Protein AF-A0A7C3SQ48-F1 (afdb_monomer)

Organism: NCBI:txid513050

Secondary structure (DSSP, 8-state):
------------SB------HHHHTTSPBHHHH-SSPPPP---B--TTTS------B-TT-S-HHHHHHHHHHHHHHHHHTS----B-HHHHHTT-TTTTSS-B-HHHHHHHHHHH---BTTTS--TT--HHHHHH----HHHHHHHGGG--SEEEEPPSS-HHHHHHHHHHH---EEEEEEE-HHHHSSSS---S-TT--TTTSEEEEEEEEEEEEETTEEEEEEE-SB-TTSTBTTEEEEEHHHHHHHEEEEEEEE----S---PPPP-----S-B-TT-BSHHHHHHHHHHHHTT-S-TTS---SB--HHHHHHHHHHHHHTT----S-B-HHHHHHHHHHH--

InterPro domains:
  IPR000668 Peptidase C1A, papain C-terminal [PF00112] (52-241)
  IPR002477 Peptidoglycan binding-like [PF01471] (285-341)
  IPR036365 PGBD-like superfamily [SSF47090] (270-344)
  IPR036366 PGBD superfamily [G3DSA:1.10.101.10] (271-344)
  IPR038765 Papain-like cysteine peptidase superfamily [SSF54001] (25-246)

Structure (mmCIF, N/CA/C/O backbone):
data_AF-A0A7C3SQ48-F1
#
_entry.id   AF-A0A7C3SQ48-F1
#
loop_
_atom_site.group_PDB
_atom_site.id
_atom_site.type_symbol
_atom_site.label_atom_id
_atom_site.label_alt_id
_atom_site.label_comp_id
_atom_site.label_asym_id
_atom_site.label_entity_id
_atom_site.label_seq_id
_atom_site.pdbx_PDB_ins_code
_atom_site.Cartn_x
_atom_site.Cartn_y
_atom_site.Cartn_z
_atom_site.occupancy
_atom_site.B_iso_or_equiv
_atom_site.auth_seq_id
_atom_site.auth_comp_id
_atom_site.auth_asym_id
_atom_site.auth_atom_id
_atom_site.pdbx_PDB_model_num
ATOM 1 N N . MET A 1 1 ? 38.399 5.627 -27.954 1.00 34.03 1 MET A N 1
ATOM 2 C CA . MET A 1 1 ? 37.289 6.528 -27.577 1.00 34.03 1 MET A CA 1
ATOM 3 C C . MET A 1 1 ? 36.667 5.965 -26.307 1.00 34.03 1 MET A C 1
ATOM 5 O O . MET A 1 1 ? 35.942 4.984 -26.377 1.00 34.03 1 MET A O 1
ATOM 9 N N . PHE A 1 2 ? 37.069 6.469 -25.138 1.00 27.19 2 PHE A N 1
ATOM 10 C CA . PHE A 1 2 ? 36.511 6.026 -23.859 1.00 27.19 2 PHE A CA 1
ATOM 11 C C . PHE A 1 2 ? 35.106 6.619 -23.723 1.00 27.19 2 PHE A C 1
ATOM 13 O O . PHE A 1 2 ? 34.959 7.830 -23.566 1.00 27.19 2 PHE A O 1
ATOM 20 N N . PHE A 1 3 ? 34.075 5.780 -23.827 1.00 29.94 3 PHE A N 1
ATOM 21 C CA . PHE A 1 3 ? 32.719 6.172 -23.461 1.00 29.94 3 PHE A CA 1
ATOM 22 C C . PHE A 1 3 ? 32.684 6.358 -21.943 1.00 29.94 3 PHE A C 1
ATOM 24 O O . PHE A 1 3 ? 32.570 5.399 -21.183 1.00 29.94 3 PHE A O 1
ATOM 31 N N . PHE A 1 4 ? 32.813 7.604 -21.492 1.00 29.22 4 PHE A N 1
ATOM 32 C CA . PHE A 1 4 ? 32.409 7.979 -20.146 1.00 29.22 4 PHE A CA 1
ATOM 33 C C . PHE A 1 4 ? 30.903 7.734 -20.044 1.00 29.22 4 PHE A C 1
ATOM 35 O O . PHE A 1 4 ? 30.101 8.535 -20.526 1.00 29.22 4 PHE A O 1
ATOM 42 N N . PHE A 1 5 ? 30.508 6.619 -19.427 1.00 34.66 5 PHE A N 1
ATOM 43 C CA . PHE A 1 5 ? 29.160 6.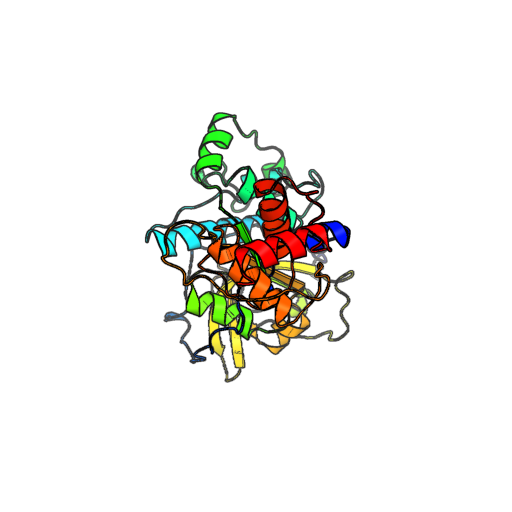479 -18.898 1.00 34.66 5 PHE A CA 1
ATOM 44 C C . PHE A 1 5 ? 28.961 7.633 -17.916 1.00 34.66 5 PHE A C 1
ATOM 46 O O . PHE A 1 5 ? 29.535 7.647 -16.825 1.00 34.66 5 PHE A O 1
ATOM 53 N N . LYS A 1 6 ? 28.197 8.651 -18.326 1.00 32.25 6 LYS A N 1
ATOM 54 C CA . LYS A 1 6 ? 27.659 9.652 -17.404 1.00 32.25 6 LYS A CA 1
ATOM 55 C C . LYS A 1 6 ? 27.005 8.854 -16.280 1.00 32.25 6 LYS A C 1
ATOM 57 O O . LYS A 1 6 ? 26.059 8.119 -16.558 1.00 32.25 6 LYS A O 1
ATOM 62 N N . LYS A 1 7 ? 27.515 8.966 -15.045 1.00 35.84 7 LYS A N 1
ATOM 63 C CA . LYS A 1 7 ? 26.790 8.516 -13.848 1.00 35.84 7 LYS A CA 1
ATOM 64 C C . LYS A 1 7 ? 25.356 9.011 -14.020 1.00 35.84 7 LYS A C 1
ATOM 66 O O . LYS A 1 7 ? 25.154 10.225 -14.135 1.00 35.84 7 LYS A O 1
ATOM 71 N N . SER A 1 8 ? 24.398 8.093 -14.154 1.00 39.41 8 SER A N 1
ATOM 72 C CA . SER A 1 8 ? 22.989 8.460 -14.213 1.00 39.41 8 SER A CA 1
ATOM 73 C C . SER A 1 8 ? 22.707 9.333 -12.995 1.00 39.41 8 SER A C 1
ATOM 75 O O . SER A 1 8 ? 23.247 9.078 -11.915 1.00 39.41 8 SER A O 1
ATOM 77 N N . LYS A 1 9 ? 21.929 10.409 -13.175 1.00 46.69 9 LYS A N 1
ATOM 78 C CA . LYS A 1 9 ? 21.353 11.160 -12.051 1.00 46.69 9 LYS A CA 1
ATOM 79 C C . LYS A 1 9 ? 20.910 10.144 -10.993 1.00 46.69 9 LYS A C 1
ATOM 81 O O . LYS A 1 9 ? 20.278 9.158 -11.373 1.00 46.69 9 LYS A O 1
ATOM 86 N N . LYS A 1 10 ? 21.257 10.375 -9.718 1.00 53.75 10 LYS A N 1
ATOM 87 C CA . LYS A 1 10 ? 20.711 9.587 -8.602 1.00 53.75 10 LYS A CA 1
ATOM 88 C C . LYS A 1 10 ? 19.215 9.408 -8.858 1.00 53.75 10 LYS A C 1
ATOM 90 O O . LYS A 1 10 ? 18.546 10.406 -9.121 1.00 53.75 10 LYS A O 1
ATOM 95 N N . GLY A 1 11 ? 18.720 8.177 -8.851 1.00 60.44 11 GLY A N 1
ATOM 96 C CA . GLY A 1 11 ? 17.314 7.872 -9.081 1.00 60.44 11 GLY A CA 1
ATOM 97 C C . GLY A 1 11 ? 16.476 8.517 -7.984 1.00 60.44 11 GLY A C 1
ATOM 98 O O . GLY A 1 11 ? 16.338 7.956 -6.900 1.00 60.44 11 GLY A O 1
ATOM 99 N N . THR A 1 12 ? 15.951 9.716 -8.244 1.00 70.94 12 THR A N 1
ATOM 100 C CA . THR A 1 12 ? 15.144 10.485 -7.287 1.00 70.94 12 THR A CA 1
ATOM 101 C C . THR A 1 12 ? 13.663 10.146 -7.372 1.00 70.94 12 THR A C 1
ATOM 103 O O . THR A 1 12 ? 12.873 10.804 -6.719 1.00 70.94 12 THR A O 1
ATOM 106 N N . GLY A 1 13 ? 13.259 9.146 -8.163 1.00 86.75 13 GLY A N 1
ATOM 107 C CA . GLY A 1 13 ? 11.845 8.911 -8.458 1.00 86.75 13 GLY A CA 1
ATOM 108 C C . GLY A 1 13 ? 10.999 8.481 -7.256 1.00 86.75 13 GLY A C 1
ATOM 109 O O . GLY A 1 13 ? 9.893 8.984 -7.080 1.00 86.75 13 GLY A O 1
ATOM 110 N N . ALA A 1 14 ? 11.527 7.593 -6.411 1.00 95.81 14 ALA A N 1
ATOM 111 C CA . ALA A 1 14 ? 10.867 7.138 -5.188 1.00 95.81 14 ALA A CA 1
ATOM 112 C C . ALA A 1 14 ? 11.520 7.793 -3.962 1.00 95.81 14 ALA A C 1
ATOM 114 O O . ALA A 1 14 ? 12.703 7.564 -3.682 1.00 95.81 14 ALA A O 1
ATOM 115 N N . LEU A 1 15 ? 10.758 8.628 -3.253 1.00 96.12 15 LEU A N 1
ATOM 116 C CA . LEU A 1 15 ? 11.241 9.394 -2.104 1.00 96.12 15 LEU A CA 1
ATOM 117 C C . LEU A 1 15 ? 11.032 8.634 -0.791 1.00 96.12 15 LEU A C 1
ATOM 119 O O . LEU A 1 15 ? 10.059 7.902 -0.632 1.00 96.12 15 LEU A O 1
ATOM 123 N N . ILE A 1 16 ? 11.957 8.814 0.154 1.00 94.75 16 ILE A N 1
ATOM 124 C CA . ILE A 1 16 ? 11.835 8.250 1.505 1.00 94.75 16 ILE A CA 1
ATOM 125 C C . ILE A 1 16 ? 10.698 8.975 2.226 1.00 94.75 16 ILE A C 1
ATOM 127 O O . ILE A 1 16 ? 10.562 10.190 2.103 1.00 94.75 16 ILE A O 1
ATOM 131 N N . ASP A 1 17 ? 9.895 8.228 2.976 1.00 94.56 17 ASP A N 1
ATOM 132 C CA . ASP A 1 17 ? 8.836 8.799 3.796 1.00 94.56 17 ASP A CA 1
ATOM 133 C C . ASP A 1 17 ? 9.420 9.536 5.010 1.00 94.56 17 ASP A C 1
ATOM 135 O O . ASP A 1 17 ? 10.017 8.927 5.900 1.00 94.56 17 ASP A O 1
ATOM 139 N N . THR A 1 18 ? 9.259 10.858 5.024 1.00 93.81 18 THR A N 1
ATOM 140 C CA . THR A 1 18 ? 9.748 11.754 6.081 1.00 93.81 18 THR A CA 1
ATOM 141 C C . THR A 1 18 ? 8.634 12.274 6.988 1.00 93.81 18 THR A C 1
ATOM 143 O O . THR A 1 18 ? 8.876 13.208 7.751 1.00 93.81 18 THR A O 1
ATOM 146 N N . ARG A 1 19 ? 7.413 11.730 6.882 1.00 95.81 19 ARG A N 1
ATOM 147 C CA . ARG A 1 19 ? 6.296 12.081 7.770 1.00 95.81 19 ARG A CA 1
ATOM 148 C C . ARG A 1 19 ? 6.634 11.776 9.229 1.00 95.81 19 ARG A C 1
ATOM 150 O O . ARG A 1 19 ? 7.463 10.902 9.508 1.00 95.81 19 ARG A O 1
ATOM 157 N N . SER A 1 20 ? 5.980 12.481 10.150 1.00 96.44 20 SER A N 1
ATOM 158 C CA . SER A 1 20 ? 6.122 12.209 11.581 1.00 96.44 20 SER A CA 1
ATOM 159 C C . SER A 1 20 ? 5.564 10.827 11.935 1.00 96.44 20 SER A C 1
ATOM 161 O O . SER A 1 20 ? 4.779 10.243 11.182 1.00 96.44 20 SER A O 1
ATOM 163 N N . GLU A 1 21 ? 5.944 10.288 13.093 1.00 92.94 21 GLU A N 1
ATOM 164 C CA . GLU A 1 21 ? 5.388 9.009 13.536 1.00 92.94 21 GLU A CA 1
ATOM 165 C C . GLU A 1 21 ? 3.870 9.119 13.726 1.00 92.94 21 GLU A C 1
ATOM 167 O O . GLU A 1 21 ? 3.144 8.254 13.256 1.00 92.94 21 GLU A O 1
ATOM 172 N N . GLU A 1 22 ? 3.354 10.227 14.266 1.00 92.19 22 GLU A N 1
ATOM 173 C CA . GLU A 1 22 ? 1.909 10.466 14.420 1.00 92.19 22 GLU A CA 1
ATOM 174 C C . GLU A 1 22 ? 1.150 10.479 13.084 1.00 92.19 22 GLU A C 1
ATOM 176 O O . GLU A 1 22 ? -0.037 10.146 13.023 1.00 92.19 22 GLU A O 1
ATOM 181 N N . GLU A 1 23 ? 1.802 10.896 12.000 1.00 94.44 23 GLU A N 1
ATOM 182 C CA . GLU A 1 23 ? 1.233 10.817 10.658 1.00 94.44 23 GLU A CA 1
ATOM 183 C C . GLU A 1 23 ? 1.221 9.380 10.133 1.00 94.44 23 GLU A C 1
ATOM 185 O O . GLU A 1 23 ? 0.203 8.961 9.585 1.00 94.44 23 GLU A O 1
ATOM 190 N N . LYS A 1 24 ? 2.298 8.615 10.347 1.00 94.38 24 LYS A N 1
ATOM 191 C CA . LYS A 1 24 ? 2.388 7.196 9.955 1.00 94.38 24 LYS A CA 1
ATOM 192 C C . LYS A 1 24 ? 1.430 6.303 10.740 1.00 94.38 24 LYS A C 1
ATOM 194 O O . LYS A 1 24 ? 0.915 5.337 10.194 1.00 94.38 24 LYS A O 1
ATOM 199 N N . GLN A 1 25 ? 1.106 6.655 11.985 1.00 91.38 25 GLN A N 1
ATOM 200 C CA . GLN A 1 25 ? 0.108 5.939 12.793 1.00 91.38 25 GLN A CA 1
ATOM 201 C C . GLN A 1 25 ? -1.301 5.937 12.175 1.00 91.38 25 GLN A C 1
ATOM 203 O O . GLN A 1 25 ? -2.165 5.163 12.583 1.00 91.38 25 GLN A O 1
ATOM 208 N N . LYS A 1 26 ? -1.563 6.817 11.203 1.00 93.19 26 LYS A N 1
ATOM 209 C CA . LYS A 1 26 ? -2.841 6.876 10.482 1.00 93.19 26 LYS A CA 1
ATOM 210 C C . LYS A 1 26 ? -2.889 5.916 9.295 1.00 93.19 26 LYS A C 1
ATOM 212 O O . LYS A 1 26 ? -3.957 5.767 8.705 1.00 93.19 26 LYS A O 1
ATOM 217 N N . ASP A 1 27 ? -1.765 5.305 8.933 1.00 96.56 27 ASP A N 1
ATOM 218 C CA . ASP A 1 27 ? -1.703 4.367 7.824 1.00 96.56 27 ASP A CA 1
ATOM 219 C C . ASP A 1 27 ? -2.434 3.067 8.183 1.00 96.56 27 ASP A C 1
ATOM 221 O O . ASP A 1 27 ? -2.419 2.597 9.324 1.00 96.56 27 ASP A O 1
ATOM 225 N N . TYR A 1 28 ? -3.072 2.464 7.184 1.00 97.69 28 TYR A N 1
ATOM 226 C CA . TYR A 1 28 ? -3.680 1.148 7.330 1.00 97.69 28 TYR A CA 1
ATOM 227 C C . TYR A 1 28 ? -2.651 0.076 6.990 1.00 97.69 28 TYR A C 1
ATOM 229 O O . TYR A 1 28 ? -2.092 0.064 5.890 1.00 97.69 28 TYR A O 1
ATOM 237 N N . LEU A 1 29 ? -2.391 -0.816 7.941 1.00 97.44 29 LEU A N 1
ATOM 238 C CA . LEU A 1 29 ? -1.338 -1.822 7.834 1.00 97.44 29 LEU A CA 1
ATOM 239 C C . LEU A 1 29 ? -1.927 -3.192 7.501 1.00 97.44 29 LEU A C 1
ATOM 241 O O . LEU A 1 29 ? -2.995 -3.561 7.983 1.00 97.44 29 LEU A O 1
ATOM 245 N N . PHE A 1 30 ? -1.210 -3.976 6.699 1.00 97.19 30 PHE A N 1
ATOM 246 C CA . PHE A 1 30 ? -1.598 -5.347 6.358 1.00 97.19 30 PHE A CA 1
ATOM 247 C C . PHE A 1 30 ? -1.797 -6.225 7.605 1.00 97.19 30 PHE A C 1
ATOM 249 O O . PHE A 1 30 ? -2.774 -6.960 7.693 1.00 97.19 30 PHE A O 1
ATOM 256 N N . GLU A 1 31 ? -0.911 -6.091 8.591 1.00 95.31 31 GLU A N 1
ATOM 257 C CA . GLU A 1 31 ? -0.922 -6.839 9.860 1.00 95.31 31 GLU A CA 1
ATOM 258 C C . GLU A 1 31 ? -2.148 -6.519 10.737 1.00 95.31 31 GLU A C 1
ATOM 260 O O . GLU A 1 31 ? -2.509 -7.264 11.647 1.00 95.31 31 GLU A O 1
ATOM 265 N N . GLU A 1 32 ? -2.824 -5.402 10.459 1.00 96.69 32 GLU A N 1
ATOM 266 C CA . GLU A 1 32 ? -4.064 -5.028 11.133 1.00 96.69 32 GLU A CA 1
ATOM 267 C C . GLU A 1 32 ? -5.295 -5.715 10.531 1.00 96.69 32 GLU A C 1
ATOM 269 O O . GLU A 1 32 ? -6.325 -5.828 11.192 1.00 96.69 32 GLU A O 1
ATOM 274 N N . ILE A 1 33 ? -5.206 -6.166 9.279 1.00 96.44 33 ILE A N 1
ATOM 275 C CA . ILE A 1 33 ? -6.356 -6.690 8.534 1.00 96.44 33 ILE A CA 1
ATOM 276 C C . ILE A 1 33 ? -6.238 -8.171 8.181 1.00 96.44 33 ILE A C 1
ATOM 278 O O . ILE A 1 33 ? -7.233 -8.769 7.780 1.00 96.44 33 ILE A O 1
ATOM 282 N N . VAL A 1 34 ? -5.055 -8.767 8.330 1.00 96.19 34 VAL A N 1
ATOM 283 C CA . VAL A 1 34 ? -4.786 -10.180 8.052 1.00 96.19 34 VAL A CA 1
ATOM 284 C C . VAL A 1 34 ? -4.034 -10.778 9.236 1.00 96.19 34 VAL A C 1
ATOM 286 O O . VAL A 1 34 ? -2.940 -10.323 9.562 1.00 96.19 34 VAL A O 1
ATOM 289 N N . SER A 1 35 ? -4.614 -11.799 9.872 1.00 93.06 35 SER A N 1
ATOM 290 C CA . SER A 1 35 ? -4.012 -12.452 11.048 1.00 93.06 35 SER A CA 1
ATOM 291 C C . SER A 1 35 ? -2.777 -13.265 10.671 1.00 93.06 35 SER A C 1
ATOM 293 O O . SER A 1 35 ? -1.796 -13.293 11.407 1.00 93.06 35 SER A O 1
ATOM 295 N N . GLU A 1 36 ? -2.840 -13.929 9.518 1.00 93.38 36 GLU A N 1
ATOM 296 C CA . GLU A 1 36 ? -1.746 -14.699 8.943 1.00 93.38 36 GLU A CA 1
ATOM 297 C C . GLU A 1 36 ? -1.861 -14.671 7.408 1.00 93.38 36 GLU A C 1
ATOM 299 O O . GLU A 1 36 ? -2.961 -14.873 6.881 1.00 93.38 36 GLU A O 1
ATOM 304 N N . PRO A 1 37 ? -0.770 -14.400 6.667 1.00 93.12 37 PRO A N 1
ATOM 305 C CA . PRO A 1 37 ? -0.771 -14.531 5.213 1.00 93.12 37 PRO A CA 1
ATOM 306 C C . PRO A 1 37 ? -1.171 -15.949 4.784 1.00 93.12 37 PRO A C 1
ATOM 308 O O . PRO A 1 37 ? -0.749 -16.933 5.388 1.00 93.12 37 PRO A O 1
ATOM 311 N N . GLU A 1 38 ? -1.941 -16.073 3.703 1.00 94.06 38 GLU A N 1
ATOM 312 C CA . GLU A 1 38 ? -2.280 -17.382 3.145 1.00 94.06 38 GLU A CA 1
ATOM 313 C C . GLU A 1 38 ? -0.990 -18.097 2.696 1.00 94.06 38 GLU A C 1
ATOM 315 O O . GLU A 1 38 ? -0.162 -17.483 2.011 1.00 94.06 38 GLU A O 1
ATOM 320 N N . PRO A 1 39 ? -0.801 -19.389 3.034 1.00 97.12 39 PRO A N 1
ATOM 321 C CA . PRO A 1 39 ? 0.339 -20.149 2.547 1.00 97.12 39 PRO A CA 1
ATOM 322 C C . PRO A 1 39 ? 0.454 -20.066 1.022 1.00 97.12 39 PRO A C 1
ATOM 324 O O . PRO A 1 39 ? -0.466 -20.407 0.273 1.00 97.12 39 PRO A O 1
ATOM 327 N N . VAL A 1 40 ? 1.605 -19.588 0.559 1.00 97.94 40 VAL A N 1
ATOM 328 C CA . VAL A 1 40 ? 1.850 -19.359 -0.864 1.00 97.94 40 VAL A CA 1
ATOM 329 C C . VAL A 1 40 ? 2.179 -20.679 -1.551 1.00 97.94 40 VAL A C 1
ATOM 331 O O . VAL A 1 40 ? 3.099 -21.395 -1.148 1.00 97.94 40 VAL A O 1
ATOM 334 N N . ASN A 1 41 ? 1.469 -20.975 -2.637 1.00 97.50 41 ASN A N 1
ATOM 335 C CA . ASN A 1 41 ? 1.740 -22.117 -3.496 1.00 97.50 41 ASN A CA 1
ATOM 336 C C . ASN A 1 41 ? 2.935 -21.829 -4.418 1.00 97.50 41 ASN A C 1
ATOM 338 O O . ASN A 1 41 ? 2.792 -21.441 -5.580 1.00 97.50 41 ASN A O 1
ATOM 342 N N . TRP A 1 42 ? 4.139 -21.990 -3.878 1.00 98.19 42 TRP A N 1
ATOM 343 C CA . TRP A 1 42 ? 5.382 -21.786 -4.611 1.00 98.19 42 TRP A CA 1
ATOM 344 C C . TRP A 1 42 ? 5.606 -22.889 -5.650 1.00 98.19 42 TRP A C 1
ATOM 346 O O . TRP A 1 42 ? 6.050 -23.988 -5.329 1.00 98.19 42 TRP A O 1
ATOM 356 N N . VAL A 1 43 ? 5.344 -22.562 -6.915 1.00 97.25 43 VAL A N 1
ATOM 357 C CA . VAL A 1 43 ? 5.594 -23.433 -8.069 1.00 97.25 43 VAL A CA 1
ATOM 358 C C . VAL A 1 43 ? 6.513 -22.748 -9.072 1.00 97.25 43 VAL A C 1
ATOM 360 O O . VAL A 1 43 ? 6.480 -21.524 -9.229 1.00 97.25 43 VAL A O 1
ATOM 363 N N . GLU A 1 44 ? 7.355 -23.526 -9.750 1.00 97.44 44 GLU A N 1
ATOM 364 C CA . GLU A 1 44 ? 8.172 -23.010 -10.848 1.00 97.44 44 GLU A CA 1
ATOM 365 C C . GLU A 1 44 ? 7.296 -22.824 -12.083 1.00 97.44 44 GLU A C 1
ATOM 367 O O . GLU A 1 44 ? 6.775 -23.784 -12.651 1.00 97.44 44 GLU A O 1
ATOM 372 N N . LYS A 1 45 ? 7.109 -21.566 -12.485 1.00 96.44 45 LYS A N 1
ATOM 373 C CA . LYS A 1 45 ? 6.341 -21.206 -13.671 1.00 96.44 45 LYS A CA 1
ATOM 374 C C . LYS A 1 45 ? 7.289 -20.855 -14.810 1.00 96.44 45 LYS A C 1
ATOM 376 O O . LYS A 1 45 ? 8.142 -19.980 -14.625 1.00 96.44 45 LYS A O 1
ATOM 381 N N . PRO A 1 46 ? 7.123 -21.442 -16.008 1.00 95.00 46 PRO A N 1
ATOM 382 C CA . PRO A 1 46 ? 7.828 -20.961 -17.183 1.00 95.00 46 PRO A CA 1
ATOM 383 C C . PRO A 1 46 ? 7.425 -19.511 -17.477 1.00 95.00 46 PRO A C 1
ATOM 385 O O . PRO A 1 46 ? 6.292 -19.099 -17.230 1.00 95.00 46 PRO A O 1
ATOM 388 N N . GLN A 1 47 ? 8.330 -18.743 -18.084 1.00 94.12 47 GLN A N 1
ATOM 389 C CA . GLN A 1 47 ? 8.107 -17.331 -18.423 1.00 94.12 47 GLN A CA 1
ATOM 390 C C . GLN A 1 47 ? 6.846 -17.088 -19.281 1.00 94.12 47 GLN A C 1
ATOM 392 O O . GLN A 1 47 ? 6.265 -16.001 -19.282 1.00 94.12 47 GLN A O 1
ATOM 397 N N . SER A 1 48 ? 6.407 -18.083 -20.054 1.00 95.31 48 SER A N 1
ATOM 398 C CA . SER A 1 48 ? 5.159 -18.018 -20.822 1.00 95.31 48 SER A CA 1
ATOM 399 C C . SER A 1 48 ? 3.909 -17.927 -19.940 1.00 95.31 48 SER A C 1
ATOM 401 O O . SER A 1 48 ? 2.911 -17.381 -20.399 1.00 95.31 48 SER A O 1
ATOM 403 N N . GLN A 1 49 ? 3.972 -18.413 -18.698 1.00 96.62 49 GLN A N 1
ATOM 404 C CA . G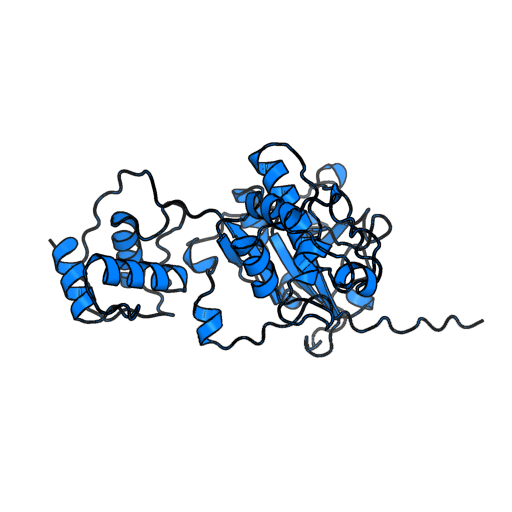LN A 1 49 ? 2.870 -18.427 -17.732 1.00 96.62 49 GLN A CA 1
ATOM 405 C C . GLN A 1 49 ? 2.914 -17.275 -16.725 1.00 96.62 49 GLN A C 1
ATOM 407 O O . GLN A 1 49 ? 1.962 -17.106 -15.966 1.00 96.62 49 GLN A O 1
ATOM 412 N N . TRP A 1 50 ? 3.991 -16.486 -16.688 1.00 97.00 50 TRP A N 1
ATOM 413 C CA . TRP A 1 50 ? 4.014 -15.292 -15.846 1.00 97.00 50 TRP A CA 1
ATOM 414 C C . TRP A 1 50 ? 2.955 -14.307 -16.322 1.00 97.00 50 TRP A C 1
ATOM 416 O O . TRP A 1 50 ? 2.823 -14.066 -17.528 1.00 97.00 50 TRP A O 1
ATOM 426 N N . ARG A 1 51 ? 2.230 -13.713 -15.372 1.00 96.75 51 ARG A N 1
ATOM 427 C CA . ARG A 1 51 ? 1.306 -12.613 -15.672 1.00 96.75 51 ARG A CA 1
ATOM 428 C C . ARG A 1 51 ? 2.068 -11.484 -16.363 1.00 96.75 51 ARG A C 1
ATOM 430 O O . ARG A 1 51 ? 3.172 -11.141 -15.946 1.00 96.75 51 ARG A O 1
ATOM 437 N N . LYS A 1 52 ? 1.480 -10.930 -17.422 1.00 95.12 52 LYS A N 1
ATOM 438 C CA . LYS A 1 52 ? 2.056 -9.855 -18.237 1.00 95.12 52 LYS A CA 1
ATOM 439 C C . LYS A 1 52 ? 1.009 -8.786 -18.466 1.00 95.12 52 LYS A C 1
ATOM 441 O O . LYS A 1 52 ? -0.126 -9.112 -18.810 1.00 95.12 52 LYS A O 1
ATOM 446 N N . PHE A 1 53 ? 1.415 -7.536 -18.323 1.00 96.44 53 PHE A N 1
ATOM 447 C CA . PHE A 1 53 ? 0.568 -6.374 -18.557 1.00 96.44 53 PHE A CA 1
ATOM 448 C C . PHE A 1 53 ? 1.230 -5.422 -19.562 1.00 96.44 53 PHE A C 1
ATOM 450 O O . PHE A 1 53 ? 2.404 -5.602 -19.906 1.00 96.44 53 PHE A O 1
ATOM 457 N N . PRO A 1 54 ? 0.498 -4.422 -20.088 1.00 96.56 54 PRO A N 1
ATOM 458 C CA . PRO A 1 54 ? 1.061 -3.445 -21.012 1.00 96.56 54 PRO A CA 1
ATOM 459 C C . PRO A 1 54 ? 2.353 -2.809 -20.494 1.00 96.56 54 PRO A C 1
ATOM 461 O O . PRO A 1 54 ? 2.471 -2.426 -19.327 1.00 96.56 54 PRO A O 1
ATOM 464 N N . ILE A 1 55 ? 3.345 -2.720 -21.377 1.00 95.69 55 ILE A N 1
ATOM 465 C CA . ILE A 1 55 ? 4.679 -2.219 -21.050 1.00 95.69 55 ILE A CA 1
ATOM 466 C C . ILE A 1 55 ? 4.650 -0.703 -20.925 1.00 95.69 55 ILE A C 1
ATOM 468 O O . ILE A 1 55 ? 4.147 -0.018 -21.812 1.00 95.69 55 ILE A O 1
ATOM 472 N N . TYR A 1 56 ? 5.238 -0.195 -19.845 1.00 96.94 56 TYR A N 1
ATOM 473 C CA . TYR A 1 56 ? 5.338 1.231 -19.558 1.00 96.94 56 TYR A CA 1
ATOM 474 C C . TYR A 1 56 ? 6.783 1.720 -19.704 1.00 96.94 56 TYR A C 1
ATOM 476 O O . TYR A 1 56 ? 7.733 0.969 -19.469 1.00 96.94 56 TYR A O 1
ATOM 484 N N . ASP A 1 57 ? 6.941 2.987 -20.074 1.00 95.88 57 ASP A N 1
ATOM 485 C CA . ASP A 1 57 ? 8.223 3.660 -20.255 1.00 95.88 57 ASP A CA 1
ATOM 486 C C . ASP A 1 57 ? 8.177 5.085 -19.677 1.00 95.88 57 ASP A C 1
ATOM 488 O O . ASP A 1 57 ? 7.591 6.001 -20.255 1.00 95.88 57 ASP A O 1
ATOM 492 N N . GLN A 1 58 ? 8.820 5.278 -18.526 1.00 92.44 58 GLN A N 1
ATOM 493 C CA . GLN A 1 58 ? 8.988 6.574 -17.869 1.00 92.44 58 GLN A CA 1
ATOM 494 C C . GLN A 1 58 ? 10.078 7.435 -18.527 1.00 92.44 58 GLN A C 1
ATOM 496 O O . GLN A 1 58 ? 10.204 8.616 -18.195 1.00 92.44 58 GLN A O 1
ATOM 501 N N . ASN A 1 59 ? 10.898 6.851 -19.409 1.00 89.88 59 ASN A N 1
ATOM 502 C CA . ASN A 1 59 ? 12.068 7.462 -20.029 1.00 89.88 59 ASN A CA 1
ATOM 503 C C . ASN A 1 59 ? 12.952 8.193 -18.997 1.00 89.88 59 ASN A C 1
ATOM 505 O O . ASN A 1 59 ? 13.474 7.577 -18.070 1.00 89.88 59 ASN A O 1
ATOM 509 N N . SER A 1 60 ? 13.123 9.509 -19.138 1.00 87.19 60 SER A N 1
ATOM 510 C CA . SER A 1 60 ? 13.970 10.327 -18.264 1.00 87.19 60 SER A CA 1
ATOM 511 C C . SER A 1 60 ? 13.202 11.027 -17.140 1.00 87.19 60 SER A C 1
ATOM 513 O O . SER A 1 60 ? 13.808 11.800 -16.394 1.00 87.19 60 SER A O 1
ATOM 515 N N . SER A 1 61 ? 11.892 10.777 -17.008 1.00 94.12 61 SER A N 1
ATOM 516 C CA . SER A 1 61 ? 11.108 11.321 -15.899 1.00 94.12 61 SER A CA 1
ATOM 517 C C . SER A 1 61 ? 11.444 10.647 -14.567 1.00 94.12 61 SER A C 1
ATOM 519 O O . SER A 1 61 ? 11.884 9.498 -14.516 1.00 94.12 61 SER A O 1
ATOM 521 N N . ASN A 1 62 ? 11.178 11.339 -13.464 1.00 95.19 62 ASN A N 1
ATOM 522 C CA . ASN A 1 62 ? 11.275 10.820 -12.100 1.00 95.19 62 ASN A CA 1
ATOM 523 C C . ASN A 1 62 ? 9.919 10.300 -11.589 1.00 95.19 62 ASN A C 1
ATOM 525 O O . ASN A 1 62 ? 9.685 10.231 -10.387 1.00 95.19 62 ASN A O 1
ATOM 529 N N . ALA A 1 63 ? 9.023 9.905 -12.495 1.00 97.19 63 ALA A N 1
ATOM 530 C CA . ALA A 1 63 ? 7.639 9.559 -12.187 1.00 97.19 63 ALA A CA 1
ATOM 531 C C . ALA A 1 63 ? 7.399 8.058 -11.914 1.00 97.19 63 ALA A C 1
ATOM 533 O O . ALA A 1 63 ? 6.254 7.615 -11.948 1.00 97.19 63 ALA A O 1
ATOM 534 N N . CYS A 1 64 ? 8.435 7.254 -11.629 1.00 97.56 64 CYS A N 1
ATOM 535 C CA . CYS A 1 64 ? 8.315 5.788 -11.479 1.00 97.56 64 CYS A CA 1
ATOM 536 C C . CYS A 1 64 ? 7.199 5.344 -10.515 1.00 97.56 64 CYS A C 1
ATOM 538 O O . CYS A 1 64 ? 6.533 4.335 -10.751 1.00 97.56 64 CYS A O 1
ATOM 540 N N . VAL A 1 65 ? 6.964 6.120 -9.454 1.00 98.44 65 VAL A N 1
ATOM 541 C CA . VAL A 1 65 ? 5.880 5.912 -8.487 1.00 98.44 65 VAL A CA 1
ATOM 542 C C . VAL A 1 65 ? 4.509 6.038 -9.151 1.00 98.44 65 VAL A C 1
ATOM 544 O O . VAL A 1 65 ? 3.685 5.132 -9.045 1.00 98.44 65 VAL A O 1
ATOM 547 N N . ALA A 1 66 ? 4.285 7.119 -9.896 1.00 98.56 66 ALA A N 1
ATOM 548 C CA . ALA A 1 66 ? 3.044 7.349 -10.622 1.00 98.56 66 ALA A CA 1
ATOM 549 C C . ALA A 1 66 ? 2.827 6.321 -11.744 1.00 98.56 66 ALA A C 1
ATOM 551 O O . ALA A 1 66 ? 1.708 5.856 -11.935 1.00 98.56 66 ALA A O 1
ATOM 552 N N . PHE A 1 67 ? 3.894 5.906 -12.436 1.00 98.62 67 PHE A N 1
ATOM 553 C CA . PHE A 1 67 ? 3.833 4.829 -13.432 1.00 98.62 67 PHE A CA 1
ATOM 554 C C . PHE A 1 67 ? 3.451 3.486 -12.802 1.00 98.62 67 PHE A C 1
ATOM 556 O O . PHE A 1 67 ? 2.628 2.755 -13.351 1.00 98.62 67 PHE A O 1
ATOM 563 N N . SER A 1 68 ? 4.013 3.172 -11.632 1.00 98.62 68 SER A N 1
ATOM 564 C CA . SER A 1 68 ? 3.649 1.963 -10.888 1.00 98.62 68 SER A CA 1
ATOM 565 C C . SER A 1 68 ? 2.183 2.000 -10.463 1.00 98.62 68 SER A C 1
ATOM 567 O O . SER A 1 68 ? 1.477 1.006 -10.604 1.00 98.62 68 SER A O 1
ATOM 569 N N . LEU A 1 69 ? 1.706 3.154 -9.990 1.00 98.38 69 LEU A N 1
ATOM 570 C CA . LEU A 1 69 ? 0.324 3.306 -9.556 1.00 98.38 69 LEU A CA 1
ATOM 571 C C . LEU A 1 69 ? -0.661 3.211 -10.729 1.00 98.38 69 LEU A C 1
ATOM 573 O O . LEU A 1 69 ? -1.613 2.446 -10.641 1.00 98.38 69 LEU A O 1
ATOM 577 N N . ALA A 1 70 ? -0.393 3.886 -11.850 1.00 98.62 70 ALA A N 1
ATOM 578 C CA . ALA A 1 70 ? -1.198 3.773 -13.069 1.00 98.62 70 ALA A CA 1
ATOM 579 C C . ALA A 1 70 ? -1.314 2.316 -13.554 1.00 98.62 70 ALA A C 1
ATOM 581 O O . ALA A 1 70 ? -2.413 1.848 -13.853 1.00 98.62 70 ALA A O 1
ATOM 582 N N . LYS A 1 71 ? -0.205 1.562 -13.532 1.00 98.62 71 LYS A N 1
ATOM 583 C CA . LYS A 1 71 ? -0.206 0.131 -13.870 1.00 98.62 71 LYS A CA 1
ATOM 584 C C . LYS A 1 71 ? -1.056 -0.678 -12.892 1.00 98.62 71 LYS A C 1
ATOM 586 O O . LYS A 1 71 ? -1.826 -1.524 -13.330 1.00 98.62 71 LYS A O 1
ATOM 591 N N . ILE A 1 72 ? -0.944 -0.425 -11.587 1.00 98.62 72 ILE A N 1
ATOM 592 C CA . ILE A 1 72 ? -1.769 -1.108 -10.579 1.00 98.62 72 ILE A CA 1
ATOM 593 C C . ILE A 1 72 ? -3.256 -0.851 -10.825 1.00 98.62 72 ILE A C 1
ATOM 595 O O . ILE A 1 72 ? -4.036 -1.796 -10.752 1.00 98.62 72 ILE A O 1
ATOM 599 N N . LEU A 1 73 ? -3.650 0.380 -11.159 1.00 98.31 73 LEU A N 1
ATOM 600 C CA . LEU A 1 73 ? -5.040 0.699 -11.492 1.00 98.31 73 LEU A CA 1
ATOM 601 C C . LEU A 1 73 ? -5.510 -0.058 -12.741 1.00 98.31 73 LEU A C 1
ATOM 603 O O . LEU A 1 73 ? -6.571 -0.677 -12.709 1.00 98.31 73 LEU A O 1
ATOM 607 N N . GLY A 1 74 ? -4.697 -0.110 -13.801 1.00 98.25 74 GLY A N 1
ATOM 608 C CA . GLY A 1 74 ? -5.000 -0.926 -14.982 1.00 98.25 74 GLY A CA 1
ATOM 609 C C . GLY A 1 74 ? -5.151 -2.416 -14.648 1.00 98.25 74 GLY A C 1
ATOM 610 O O . GLY A 1 74 ? -6.098 -3.064 -15.092 1.00 98.25 74 GLY A O 1
ATOM 611 N N . ILE A 1 75 ? -4.276 -2.956 -13.788 1.00 97.94 75 ILE A N 1
ATOM 612 C CA . ILE A 1 75 ? -4.361 -4.343 -13.302 1.00 97.94 75 ILE A CA 1
ATOM 613 C C . ILE A 1 75 ? -5.637 -4.565 -12.485 1.00 97.94 75 ILE A C 1
ATOM 615 O O . ILE A 1 75 ? -6.262 -5.611 -12.631 1.00 97.94 75 ILE A O 1
ATOM 619 N N . MET A 1 76 ? -6.047 -3.613 -11.643 1.00 96.06 76 MET A N 1
ATOM 620 C CA . MET A 1 76 ? -7.288 -3.727 -10.872 1.00 96.06 76 MET A CA 1
ATOM 621 C C . MET A 1 76 ? -8.508 -3.872 -11.781 1.00 96.06 76 MET A C 1
ATOM 623 O O . MET A 1 76 ? -9.304 -4.779 -11.556 1.00 96.06 76 MET A O 1
ATOM 627 N N . HIS A 1 77 ? -8.639 -3.031 -12.811 1.00 96.00 77 HIS A N 1
ATOM 628 C CA . HIS A 1 77 ? -9.733 -3.149 -13.781 1.00 96.00 77 HIS A CA 1
ATOM 629 C C . HIS A 1 77 ? -9.642 -4.462 -14.565 1.00 96.00 77 HIS A C 1
ATOM 631 O O . HIS A 1 77 ? -10.632 -5.179 -14.696 1.00 96.00 77 HIS A O 1
ATOM 637 N N . GLN A 1 78 ? -8.437 -4.882 -14.958 1.00 95.75 78 GLN A N 1
ATOM 638 C CA . GLN A 1 78 ? -8.256 -6.155 -15.655 1.00 95.75 78 GLN A CA 1
ATOM 639 C C . GLN A 1 78 ? -8.651 -7.362 -14.790 1.00 95.75 78 GLN A C 1
ATOM 641 O O . GLN A 1 78 ? -9.153 -8.355 -15.315 1.00 95.75 78 GLN A O 1
ATOM 646 N N . VAL A 1 79 ? -8.418 -7.300 -13.477 1.00 92.12 79 VAL A N 1
ATOM 647 C CA . VAL A 1 79 ? -8.776 -8.360 -12.522 1.00 92.12 79 VAL A CA 1
ATOM 648 C C . VAL A 1 79 ? -10.272 -8.344 -12.207 1.00 92.12 79 VAL A C 1
ATOM 650 O O . VAL A 1 79 ? -10.895 -9.403 -12.200 1.00 92.12 79 VAL A O 1
ATOM 653 N N . ASN A 1 80 ? -10.853 -7.167 -11.966 1.00 91.50 80 ASN A N 1
ATOM 654 C CA . ASN A 1 80 ? -12.238 -7.031 -11.510 1.00 91.50 80 ASN A CA 1
ATOM 655 C C . ASN A 1 80 ? -13.256 -7.093 -12.659 1.00 91.50 80 ASN A C 1
ATOM 657 O O . ASN A 1 80 ? -14.321 -7.683 -12.511 1.00 91.50 80 ASN A O 1
ATOM 661 N N . GLU A 1 81 ? -12.926 -6.487 -13.797 1.00 93.81 81 GLU A N 1
ATOM 662 C CA . GLU A 1 81 ? -13.848 -6.227 -14.914 1.00 93.81 81 GLU A CA 1
ATOM 663 C C . GLU A 1 81 ? -13.421 -6.945 -16.200 1.00 93.81 81 GLU A C 1
ATOM 665 O O . GLU A 1 81 ? -14.167 -6.973 -17.172 1.00 93.81 81 GLU A O 1
ATOM 670 N N . ARG A 1 82 ? -12.244 -7.587 -16.200 1.00 94.25 82 ARG A N 1
ATOM 671 C CA . ARG A 1 82 ? -11.637 -8.244 -17.373 1.00 94.25 82 ARG A CA 1
ATOM 672 C C . ARG A 1 82 ? -11.280 -7.288 -18.514 1.00 94.25 82 ARG A C 1
ATOM 674 O O . ARG A 1 82 ? -10.967 -7.757 -19.608 1.00 94.25 82 ARG A O 1
ATOM 681 N N . GLU A 1 83 ? -11.211 -5.990 -18.236 1.00 94.81 83 GLU A N 1
ATOM 682 C CA . GLU A 1 83 ? -10.832 -4.952 -19.193 1.00 94.81 83 GLU A CA 1
ATOM 683 C C . GLU A 1 83 ? -9.604 -4.175 -18.715 1.00 94.81 83 GLU A C 1
ATOM 685 O O . GLU A 1 83 ? -9.469 -3.849 -17.537 1.00 94.81 83 GLU A O 1
ATOM 690 N N . TRP A 1 84 ? -8.696 -3.863 -19.639 1.00 97.25 84 TRP A N 1
ATOM 691 C CA . TRP A 1 84 ? -7.568 -2.985 -19.347 1.00 97.25 84 TRP A CA 1
ATOM 692 C C . TRP A 1 84 ? -7.969 -1.526 -19.545 1.00 97.25 84 TRP A C 1
ATOM 694 O O . TRP A 1 84 ? -8.404 -1.141 -20.631 1.00 97.25 84 TRP A O 1
ATOM 704 N N . ILE A 1 85 ? -7.724 -0.702 -18.527 1.00 97.75 85 ILE A N 1
ATOM 705 C CA . ILE A 1 85 ? -7.835 0.753 -18.619 1.00 97.75 85 ILE A CA 1
ATOM 706 C C . ILE A 1 85 ? -6.444 1.355 -18.452 1.00 97.75 85 ILE A C 1
ATOM 708 O O . ILE A 1 85 ? -5.744 1.068 -17.482 1.00 97.75 85 ILE A O 1
ATOM 712 N N . ASP A 1 86 ? -6.046 2.188 -19.412 1.00 97.69 86 ASP A N 1
ATOM 713 C CA . ASP A 1 86 ? -4.749 2.854 -19.386 1.00 97.69 86 ASP A CA 1
ATOM 714 C C . ASP A 1 86 ? -4.864 4.227 -18.716 1.00 97.69 86 ASP A C 1
ATOM 716 O O . ASP A 1 86 ? -5.583 5.114 -19.189 1.00 97.69 86 ASP A O 1
ATOM 720 N N . PHE A 1 87 ? -4.163 4.395 -17.597 1.00 98.62 87 PHE A N 1
ATOM 721 C CA . PHE A 1 87 ? -4.185 5.610 -16.785 1.00 98.62 87 PHE A CA 1
ATOM 722 C C . PHE A 1 87 ? -2.930 6.437 -17.001 1.00 98.62 87 PHE A C 1
ATOM 724 O O . PHE A 1 87 ? -1.859 5.878 -17.187 1.00 98.62 87 PHE A O 1
ATOM 731 N N . SER A 1 88 ? -3.067 7.757 -16.896 1.00 98.56 88 SER A N 1
ATOM 732 C CA . SER A 1 88 ? -1.998 8.739 -17.033 1.00 98.56 88 SER A CA 1
ATOM 733 C C . SER A 1 88 ? -1.137 8.827 -15.769 1.00 98.56 88 SER A C 1
ATOM 735 O O . SER A 1 88 ? -1.584 9.386 -14.757 1.00 98.56 88 SER A O 1
ATOM 737 N N . PRO A 1 89 ? 0.131 8.365 -15.805 1.00 98.50 89 PRO A N 1
ATOM 738 C CA . PRO A 1 89 ? 1.097 8.637 -14.745 1.00 98.50 89 PRO A CA 1
ATOM 739 C C . PRO A 1 89 ? 1.315 10.139 -14.541 1.00 98.50 89 PRO A C 1
ATOM 741 O O . PRO A 1 89 ? 1.502 10.588 -13.414 1.00 98.50 89 PRO A O 1
ATOM 744 N N . GLY A 1 90 ? 1.273 10.930 -15.616 1.00 98.19 90 GLY A N 1
ATOM 745 C CA . GLY A 1 90 ? 1.472 12.374 -15.581 1.00 98.19 90 GLY A CA 1
ATOM 746 C C . GLY A 1 90 ? 0.444 13.073 -14.711 1.00 98.19 90 GLY A C 1
ATOM 747 O O . GLY A 1 90 ? 0.824 13.897 -13.879 1.00 98.19 90 GLY A O 1
ATOM 748 N N . PHE A 1 91 ? -0.833 12.691 -14.824 1.00 98.56 91 PHE A N 1
ATOM 749 C CA . PHE A 1 91 ? -1.902 13.252 -13.998 1.00 98.56 91 PHE A CA 1
ATOM 750 C C . PHE A 1 91 ? -1.656 13.022 -12.504 1.00 98.56 91 PHE A C 1
ATOM 752 O O . PHE A 1 91 ? -1.853 13.938 -11.705 1.00 98.56 91 PHE A O 1
ATOM 759 N N . ILE A 1 92 ? -1.203 11.825 -12.124 1.00 98.56 92 ILE A N 1
ATOM 760 C CA . ILE A 1 92 ? -0.859 11.494 -10.734 1.00 98.56 92 ILE A CA 1
ATOM 761 C C . ILE A 1 92 ? 0.388 12.289 -10.306 1.00 98.56 92 ILE A C 1
ATOM 763 O O . ILE A 1 92 ? 0.375 12.971 -9.283 1.00 98.56 92 ILE A O 1
ATOM 767 N N . TYR A 1 93 ? 1.451 12.260 -11.115 1.00 98.31 93 TYR A N 1
ATOM 768 C CA . TYR A 1 93 ? 2.755 12.843 -10.788 1.00 98.31 93 TYR A CA 1
ATOM 769 C C . TYR A 1 93 ? 2.727 14.366 -10.622 1.00 98.31 93 TYR A C 1
ATOM 771 O O . TYR A 1 93 ? 3.399 14.906 -9.745 1.00 98.31 93 TYR A O 1
ATOM 779 N N . GLN A 1 94 ? 1.947 15.091 -11.424 1.00 96.56 94 GLN A N 1
ATOM 780 C CA . GLN A 1 94 ? 1.872 16.554 -11.320 1.00 96.56 94 GLN A CA 1
ATOM 781 C C . GLN A 1 94 ? 1.161 17.050 -10.044 1.00 96.56 94 GLN A C 1
ATOM 783 O O . GLN A 1 94 ? 1.149 18.252 -9.788 1.00 96.56 94 GLN A O 1
ATOM 788 N N . GLN A 1 95 ? 0.506 16.157 -9.296 1.00 97.50 95 GLN A N 1
ATOM 789 C CA . GLN A 1 95 ? -0.219 16.484 -8.065 1.00 97.50 95 GLN A CA 1
ATOM 790 C C . GLN A 1 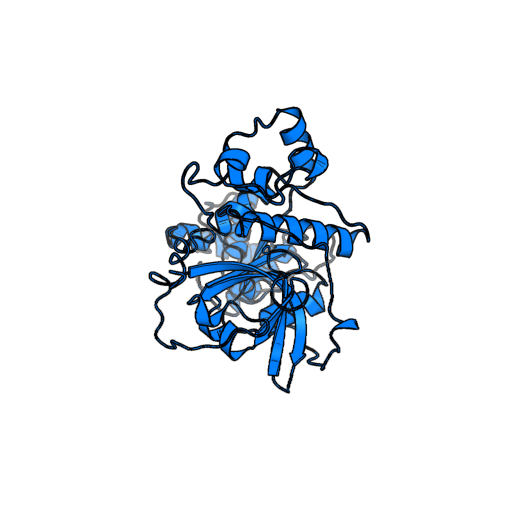95 ? 0.609 16.220 -6.807 1.00 97.50 95 GLN A C 1
ATOM 792 O O . GLN A 1 95 ? 0.139 16.517 -5.712 1.00 97.50 95 GLN A O 1
ATOM 797 N N . ARG A 1 96 ? 1.821 15.673 -6.968 1.00 97.12 96 ARG A N 1
ATOM 798 C CA . ARG A 1 96 ? 2.739 15.374 -5.869 1.00 97.12 96 ARG A CA 1
ATOM 799 C C . ARG A 1 96 ? 2.952 16.585 -4.964 1.00 97.12 96 ARG A C 1
ATOM 801 O O . ARG A 1 96 ? 3.125 17.711 -5.444 1.00 97.12 96 ARG A O 1
ATOM 808 N N . ALA A 1 97 ? 3.011 16.341 -3.661 1.00 96.12 97 ALA A N 1
ATOM 809 C CA . ALA A 1 97 ? 3.133 17.389 -2.652 1.00 96.12 97 ALA A CA 1
ATOM 810 C C . ALA A 1 97 ? 4.416 18.231 -2.798 1.00 96.12 97 ALA A C 1
ATOM 812 O O . ALA A 1 97 ? 4.443 19.396 -2.411 1.00 96.12 97 ALA A O 1
ATOM 813 N N . ASN A 1 98 ? 5.474 17.661 -3.380 1.00 94.81 98 ASN A N 1
ATOM 814 C CA . ASN A 1 98 ? 6.767 18.308 -3.599 1.00 94.81 98 ASN A CA 1
ATOM 815 C C . ASN A 1 98 ? 6.924 18.926 -5.000 1.00 94.81 98 ASN A C 1
ATOM 817 O O . ASN A 1 98 ? 8.050 19.176 -5.419 1.00 94.81 98 ASN A O 1
ATOM 821 N N . LYS A 1 99 ? 5.860 19.145 -5.783 1.00 94.75 99 LYS A N 1
ATOM 822 C CA . LYS A 1 99 ? 5.999 19.827 -7.083 1.00 94.75 99 LYS A CA 1
ATOM 823 C C . LYS A 1 99 ? 6.570 21.246 -6.863 1.00 94.75 99 LYS A C 1
ATOM 825 O O . LYS A 1 99 ? 6.057 21.959 -6.003 1.00 94.75 99 LYS A O 1
ATOM 830 N N . PRO A 1 100 ? 7.591 21.706 -7.622 1.00 93.69 100 PRO A N 1
ATOM 831 C CA . PRO A 1 100 ? 8.158 21.130 -8.850 1.00 93.69 100 PRO A CA 1
ATOM 832 C C . PRO A 1 100 ? 9.385 20.221 -8.664 1.00 93.69 100 PRO A C 1
ATOM 834 O O . PRO A 1 100 ? 10.009 19.838 -9.650 1.00 93.69 100 PRO A O 1
ATOM 837 N N . GLN A 1 101 ? 9.774 19.858 -7.441 1.00 94.69 101 GLN A N 1
ATOM 838 C CA . GLN A 1 101 ? 10.893 18.937 -7.234 1.00 94.69 101 GLN A CA 1
ATOM 839 C C . GLN A 1 101 ? 10.597 17.553 -7.832 1.00 94.69 101 GLN A C 1
ATOM 841 O O . GLN A 1 101 ? 9.447 17.134 -7.947 1.00 94.69 101 GLN A O 1
ATOM 846 N N . ALA A 1 102 ? 11.648 16.852 -8.250 1.00 94.69 102 ALA A N 1
ATOM 847 C CA . ALA A 1 102 ? 11.545 15.530 -8.852 1.00 94.69 102 ALA A CA 1
ATOM 848 C C . ALA A 1 102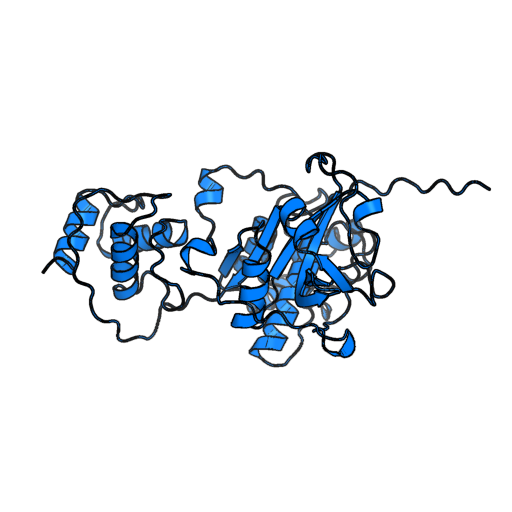 ? 11.197 14.443 -7.822 1.00 94.69 102 ALA A C 1
ATOM 850 O O . ALA A 1 102 ? 11.611 14.523 -6.664 1.00 94.69 102 ALA A O 1
ATOM 851 N N . GLY A 1 103 ? 10.518 13.389 -8.280 1.00 95.75 103 GLY A N 1
ATOM 852 C CA . GLY A 1 103 ? 10.178 12.228 -7.461 1.00 95.75 103 GLY A CA 1
ATOM 853 C C . GLY A 1 103 ? 8.944 12.411 -6.599 1.00 95.75 103 GLY A C 1
ATOM 854 O O . GLY A 1 103 ? 8.443 13.519 -6.460 1.00 95.75 103 GLY A O 1
ATOM 855 N N . MET A 1 104 ? 8.459 11.315 -6.020 1.00 95.88 104 MET A N 1
ATOM 856 C CA . MET A 1 104 ? 7.198 11.281 -5.283 1.00 95.88 104 MET A CA 1
ATOM 857 C C . MET A 1 104 ? 7.275 10.352 -4.065 1.00 95.88 104 MET A C 1
ATOM 859 O O . MET A 1 104 ? 7.953 9.321 -4.097 1.00 95.88 104 MET A O 1
ATOM 863 N N . GLY A 1 105 ? 6.586 10.722 -2.983 1.00 96.94 105 GLY A N 1
ATOM 864 C CA . GLY A 1 105 ? 6.411 9.875 -1.800 1.00 96.94 105 GLY A CA 1
ATOM 865 C C . GLY A 1 105 ? 5.305 8.836 -2.003 1.00 96.94 105 GLY A C 1
ATOM 866 O O . GLY A 1 105 ? 4.361 9.065 -2.756 1.00 96.94 105 GLY A O 1
ATOM 867 N N . GLY A 1 106 ? 5.414 7.682 -1.339 1.00 96.12 106 GLY A N 1
ATOM 868 C CA . GLY A 1 106 ? 4.500 6.556 -1.571 1.00 96.12 106 GLY A CA 1
ATOM 869 C C . GLY A 1 106 ? 3.081 6.875 -1.126 1.00 96.12 106 GLY A C 1
ATOM 870 O O . GLY A 1 106 ? 2.151 6.815 -1.925 1.00 96.12 106 GLY A O 1
ATOM 871 N N . VAL A 1 107 ? 2.931 7.290 0.132 1.00 96.88 107 VAL A N 1
ATOM 872 C CA . VAL A 1 107 ? 1.630 7.671 0.704 1.00 96.88 107 VAL A CA 1
ATOM 873 C C . VAL A 1 107 ? 1.019 8.870 -0.018 1.00 96.88 107 VAL A C 1
ATOM 875 O O . VAL A 1 107 ? -0.174 8.852 -0.302 1.00 96.88 107 VAL A O 1
ATOM 878 N N . ASP A 1 108 ? 1.826 9.853 -0.422 1.00 97.06 108 ASP A N 1
ATOM 879 C CA . ASP A 1 108 ? 1.362 10.976 -1.249 1.00 97.06 108 ASP A CA 1
ATOM 880 C C . ASP A 1 108 ? 0.704 10.488 -2.555 1.00 97.06 108 ASP A C 1
ATOM 882 O O . ASP A 1 108 ? -0.421 10.869 -2.876 1.00 97.06 108 ASP A O 1
ATOM 886 N N . ALA A 1 109 ? 1.345 9.550 -3.262 1.00 98.12 109 ALA A N 1
ATOM 887 C CA . ALA A 1 109 ? 0.803 8.979 -4.496 1.00 98.12 109 ALA A CA 1
ATOM 888 C C . ALA A 1 109 ? -0.526 8.251 -4.299 1.00 98.12 109 ALA A C 1
ATOM 890 O O . ALA A 1 109 ? -1.473 8.466 -5.062 1.00 98.12 109 ALA A O 1
ATOM 891 N N . TRP A 1 110 ? -0.614 7.414 -3.268 1.00 98.44 110 TRP A N 1
ATOM 892 C CA . TRP A 1 110 ? -1.845 6.701 -2.952 1.00 98.44 110 TRP A CA 1
ATOM 893 C C . TRP A 1 110 ? -2.973 7.648 -2.529 1.00 98.44 110 TRP A C 1
ATOM 895 O O . TRP A 1 110 ? -4.108 7.489 -2.979 1.00 98.44 110 TRP A O 1
ATOM 905 N N . GLU A 1 111 ? -2.668 8.674 -1.732 1.00 98.06 111 GLU A N 1
ATOM 906 C CA . GLU A 1 111 ? -3.638 9.689 -1.321 1.00 98.06 111 GLU A CA 1
ATOM 907 C C . GLU A 1 111 ? -4.152 10.525 -2.495 1.00 98.06 111 GLU A C 1
ATOM 909 O O . GLU A 1 111 ? -5.338 10.859 -2.523 1.00 98.06 111 GLU A O 1
ATOM 914 N N . ILE A 1 112 ? -3.307 10.826 -3.485 1.00 98.44 112 ILE A N 1
ATOM 915 C CA . ILE A 1 112 ? -3.724 11.516 -4.711 1.00 98.44 112 ILE A CA 1
ATOM 916 C C . ILE A 1 112 ? -4.774 10.699 -5.459 1.00 98.44 112 ILE A C 1
ATOM 918 O O . ILE A 1 112 ? -5.835 11.231 -5.780 1.00 98.44 112 ILE A O 1
ATOM 922 N N . VAL A 1 113 ? -4.544 9.405 -5.688 1.00 98.31 113 VAL A N 1
ATOM 923 C CA . VAL A 1 113 ? -5.526 8.574 -6.406 1.00 98.31 113 VAL A CA 1
ATOM 924 C C . VAL A 1 113 ? -6.773 8.315 -5.558 1.00 98.31 113 VAL A C 1
ATOM 926 O O . VAL A 1 113 ? -7.880 8.279 -6.090 1.00 98.31 113 VAL A O 1
ATOM 929 N N . ARG A 1 114 ? -6.646 8.223 -4.232 1.00 98.12 114 ARG A N 1
ATOM 930 C CA . ARG A 1 114 ? -7.805 8.108 -3.335 1.00 98.12 114 ARG A CA 1
ATOM 931 C C . ARG A 1 114 ? -8.686 9.364 -3.359 1.00 98.12 114 ARG A C 1
ATOM 933 O O . ARG A 1 114 ? -9.907 9.267 -3.424 1.00 98.12 114 ARG A O 1
ATOM 940 N N . LYS A 1 115 ? -8.086 10.560 -3.324 1.00 97.94 115 LYS A N 1
ATOM 941 C CA . LYS A 1 115 ? -8.811 11.845 -3.236 1.00 97.94 115 LYS A CA 1
ATOM 942 C C . LYS A 1 115 ? -9.248 12.397 -4.588 1.00 97.94 115 LYS A C 1
ATOM 944 O O . LYS A 1 115 ? -10.328 12.979 -4.690 1.00 97.94 115 LYS A O 1
ATOM 949 N N . ASN A 1 116 ? -8.437 12.213 -5.622 1.00 98.19 116 ASN A N 1
ATOM 950 C CA . ASN A 1 116 ? -8.609 12.867 -6.922 1.00 98.19 116 ASN A CA 1
ATOM 951 C C . ASN A 1 116 ? -8.820 11.868 -8.068 1.00 98.19 116 ASN A C 1
ATOM 953 O O . ASN A 1 116 ? -9.273 12.275 -9.136 1.00 98.19 116 ASN A O 1
ATOM 957 N N . GLY A 1 117 ? -8.547 10.581 -7.842 1.00 98.19 117 GLY A N 1
ATOM 958 C CA . GLY A 1 117 ? -8.629 9.536 -8.858 1.00 98.19 117 GLY A CA 1
ATOM 959 C C . GLY A 1 117 ? -7.485 9.601 -9.865 1.00 98.19 117 GLY A C 1
ATOM 960 O O . GLY A 1 117 ? -6.440 10.206 -9.606 1.00 98.19 117 GLY A O 1
ATOM 961 N N . ALA A 1 118 ? -7.675 8.964 -11.016 1.00 98.38 118 ALA A N 1
ATOM 962 C CA . ALA A 1 118 ? -6.679 8.892 -12.077 1.00 98.38 118 ALA A CA 1
ATOM 963 C C . ALA A 1 118 ? -7.311 9.189 -13.439 1.00 98.38 118 ALA A C 1
ATOM 965 O O . ALA A 1 118 ? -8.356 8.648 -13.790 1.00 98.38 118 ALA A O 1
ATOM 966 N N . LEU A 1 119 ? -6.672 10.069 -14.209 1.00 98.62 119 LEU A N 1
ATOM 967 C CA . LEU A 1 119 ? -7.090 10.396 -15.570 1.00 98.62 119 LEU A CA 1
ATOM 968 C C . LEU A 1 119 ? -6.643 9.298 -16.537 1.00 98.62 119 LEU A C 1
ATOM 970 O O . LEU A 1 119 ? -5.604 8.681 -16.320 1.00 98.62 119 LEU A O 1
ATOM 974 N N . LEU A 1 120 ? -7.380 9.088 -17.626 1.00 98.56 120 LEU A N 1
ATOM 975 C CA . LEU A 1 120 ? -6.969 8.162 -18.682 1.00 98.56 120 LEU A CA 1
ATOM 976 C C . LEU A 1 120 ? -5.762 8.707 -19.462 1.00 98.56 120 LEU A C 1
ATOM 978 O O . LEU A 1 120 ? -5.669 9.910 -19.724 1.00 98.56 120 LEU A O 1
ATOM 982 N N . GLU A 1 121 ? -4.871 7.815 -19.889 1.00 98.44 121 GLU A N 1
ATOM 983 C CA . GLU A 1 121 ? -3.666 8.155 -20.667 1.00 98.44 121 GLU A CA 1
ATOM 984 C C . GLU A 1 121 ? -4.009 8.850 -21.998 1.00 98.44 121 GLU A C 1
ATOM 986 O O . GLU A 1 121 ? -3.263 9.707 -22.466 1.00 98.44 121 GLU A O 1
ATOM 991 N N . SER A 1 122 ? -5.180 8.568 -22.578 1.00 97.69 122 SER A N 1
ATOM 992 C CA . SER A 1 122 ? -5.655 9.204 -23.816 1.00 97.69 122 SER A CA 1
ATOM 993 C C . SER A 1 122 ? -5.907 10.711 -23.692 1.00 97.69 122 SER A C 1
ATOM 995 O O . SER A 1 122 ? -5.830 11.419 -24.697 1.00 97.69 122 SER A O 1
ATOM 997 N N . PHE A 1 123 ? -6.196 11.212 -22.486 1.00 98.12 123 PHE A N 1
ATOM 998 C CA . PHE A 1 123 ? -6.340 12.647 -22.238 1.00 98.12 123 PHE A CA 1
ATOM 999 C C . PHE A 1 123 ? -4.992 13.301 -21.947 1.00 98.12 123 PHE A C 1
ATOM 1001 O O . PHE A 1 123 ? -4.719 14.365 -22.490 1.00 98.12 123 PHE A O 1
ATOM 1008 N N . PHE A 1 124 ? -4.137 12.664 -21.140 1.00 98.06 124 PHE A N 1
ATOM 1009 C CA . PHE A 1 124 ? -2.821 13.193 -20.774 1.00 98.06 124 PHE A CA 1
ATOM 1010 C C . PHE A 1 124 ? -1.710 12.155 -21.030 1.00 98.06 124 PHE A C 1
ATOM 1012 O O . PHE A 1 124 ? -1.315 11.442 -20.102 1.00 98.06 124 PHE A O 1
ATOM 1019 N N . PRO A 1 125 ? -1.160 12.113 -22.262 1.00 97.75 125 PRO A N 1
ATOM 1020 C CA . PRO A 1 125 ? -0.133 11.148 -22.646 1.00 97.75 125 PRO A CA 1
ATOM 1021 C C . PRO A 1 125 ? 1.205 11.393 -21.941 1.00 97.75 125 PRO A C 1
ATOM 1023 O O . PRO A 1 125 ? 1.865 12.404 -22.177 1.00 97.75 125 PRO A O 1
ATOM 1026 N N . SER A 1 126 ? 1.645 10.448 -21.119 1.00 97.06 126 SER A N 1
ATOM 1027 C CA . SER A 1 126 ? 2.834 10.556 -20.266 1.00 97.06 126 SER A CA 1
ATOM 1028 C C . SER A 1 126 ? 3.958 9.596 -20.653 1.00 97.06 126 SER A C 1
ATOM 1030 O O . SER A 1 126 ? 5.111 9.832 -20.283 1.00 97.06 126 SER A O 1
ATOM 1032 N N . GLN A 1 127 ? 3.653 8.519 -21.384 1.00 96.81 127 GLN A N 1
ATOM 1033 C CA . GLN A 1 127 ? 4.654 7.532 -21.807 1.00 96.81 127 GLN A CA 1
ATOM 1034 C C . GLN A 1 127 ? 5.788 8.202 -22.605 1.00 96.81 127 GLN A C 1
ATOM 1036 O O . GLN A 1 127 ? 5.563 8.992 -23.529 1.00 96.81 127 GLN A O 1
ATOM 1041 N N . GLY A 1 128 ? 7.034 7.898 -22.244 1.00 95.44 128 GLY A N 1
ATOM 1042 C CA . GLY A 1 128 ? 8.235 8.408 -22.904 1.00 95.44 128 GLY A CA 1
ATOM 1043 C C . GLY A 1 128 ? 8.562 9.884 -22.632 1.00 95.44 128 GLY A C 1
ATOM 1044 O O . GLY A 1 128 ? 9.500 10.415 -23.235 1.00 95.44 128 GLY A O 1
ATOM 1045 N N . LYS A 1 129 ? 7.810 10.568 -21.761 1.00 96.50 129 LYS A N 1
ATOM 1046 C CA . LYS A 1 129 ? 7.973 12.001 -21.464 1.00 96.50 129 LYS A CA 1
ATOM 1047 C C . LYS A 1 129 ? 8.935 12.248 -20.295 1.00 96.50 129 LYS A C 1
ATOM 1049 O O . LYS A 1 129 ? 9.265 11.338 -19.544 1.00 96.50 129 LYS A O 1
ATOM 1054 N N . ASN A 1 130 ? 9.417 13.485 -20.166 1.00 95.00 130 ASN A N 1
ATOM 1055 C CA . ASN A 1 130 ? 10.273 13.941 -19.065 1.00 95.00 130 ASN A CA 1
ATOM 1056 C C . ASN A 1 130 ? 9.479 14.810 -18.069 1.00 95.00 130 ASN A C 1
ATOM 1058 O O . ASN A 1 130 ? 8.341 15.183 -18.345 1.00 95.00 130 ASN A O 1
ATOM 1062 N N . ASP A 1 131 ? 10.089 15.162 -16.935 1.00 95.00 131 ASP A N 1
ATOM 1063 C CA . ASP A 1 131 ? 9.429 15.951 -15.880 1.00 95.00 131 ASP A CA 1
ATOM 1064 C C . ASP A 1 131 ? 8.892 17.299 -16.388 1.00 95.00 131 ASP A C 1
ATOM 1066 O O . ASP A 1 131 ? 7.764 17.650 -16.057 1.00 95.00 131 ASP A O 1
ATOM 1070 N N . ASP A 1 132 ? 9.635 18.010 -17.245 1.00 95.19 132 ASP A N 1
ATOM 1071 C CA . ASP A 1 132 ? 9.221 19.319 -17.780 1.00 95.19 132 ASP A CA 1
ATOM 1072 C C . ASP A 1 132 ? 7.907 19.230 -18.568 1.00 95.19 132 ASP A C 1
ATOM 1074 O O . ASP A 1 132 ? 7.016 20.070 -18.424 1.00 95.19 132 ASP A O 1
ATOM 1078 N N . TYR A 1 133 ? 7.759 18.192 -19.396 1.00 96.69 133 TYR A N 1
ATOM 1079 C CA . TYR A 1 133 ? 6.513 17.944 -20.113 1.00 96.69 133 TYR A CA 1
ATOM 1080 C C . TYR A 1 133 ? 5.373 17.614 -19.142 1.00 96.69 133 TYR A C 1
ATOM 1082 O O . TYR A 1 133 ? 4.292 18.192 -19.248 1.00 96.69 133 TYR A O 1
ATOM 1090 N N . LEU A 1 134 ? 5.614 16.709 -18.185 1.00 96.50 134 LEU A N 1
ATOM 1091 C CA . LEU A 1 134 ? 4.585 16.297 -17.227 1.00 96.50 134 LEU A CA 1
ATOM 1092 C C . LEU A 1 134 ? 4.119 17.476 -16.359 1.00 96.50 134 LEU A C 1
ATOM 1094 O O . LEU A 1 134 ? 2.932 17.611 -16.084 1.00 96.50 134 LEU A O 1
ATOM 1098 N N . ASP A 1 135 ? 5.032 18.355 -15.952 1.00 96.56 135 ASP A N 1
ATOM 1099 C CA . ASP A 1 135 ? 4.704 19.478 -15.079 1.00 96.56 135 ASP A CA 1
ATOM 1100 C C . ASP A 1 135 ? 4.064 20.666 -15.801 1.00 96.56 135 ASP A C 1
ATOM 1102 O O . ASP A 1 135 ? 3.349 21.434 -15.146 1.00 96.56 135 ASP A O 1
ATOM 1106 N N . SER A 1 136 ? 4.298 20.809 -17.110 1.00 96.75 136 SER A N 1
ATOM 1107 C CA . SER A 1 136 ? 3.754 21.896 -17.937 1.00 96.75 136 SER A CA 1
ATOM 1108 C C . SER A 1 136 ? 2.378 21.603 -18.539 1.00 96.75 136 SER A C 1
ATOM 1110 O O . SER A 1 136 ? 1.692 22.546 -18.954 1.00 96.75 136 SER A O 1
ATOM 1112 N N . TYR A 1 137 ? 1.944 20.337 -18.566 1.00 97.19 137 TYR A N 1
ATOM 1113 C CA . TYR A 1 137 ? 0.626 19.962 -19.077 1.00 97.19 137 TYR A CA 1
ATOM 1114 C C . TYR A 1 137 ? -0.495 20.683 -18.311 1.00 97.19 137 TYR A C 1
ATOM 1116 O O . TYR A 1 137 ? -0.556 20.681 -17.082 1.00 97.19 137 TYR A O 1
ATOM 1124 N N . GLN A 1 138 ? -1.413 21.308 -19.049 1.00 97.38 138 GLN A N 1
ATOM 1125 C CA . GLN A 1 138 ? -2.511 22.083 -18.474 1.00 97.38 138 GLN A CA 1
ATOM 1126 C C . GLN A 1 138 ? -3.750 21.207 -18.297 1.00 97.38 138 GLN A C 1
ATOM 1128 O O . GLN A 1 138 ? -4.567 21.085 -19.210 1.00 97.38 138 GLN A O 1
ATOM 1133 N N . VAL A 1 139 ? -3.902 20.619 -17.106 1.00 97.31 139 VAL A N 1
ATOM 1134 C CA . VAL A 1 139 ? -5.079 19.800 -16.791 1.00 97.31 139 VAL A CA 1
ATOM 1135 C C . VAL A 1 139 ? -6.340 20.645 -16.661 1.00 97.31 139 VAL A C 1
ATOM 1137 O O . VAL A 1 139 ? -6.458 21.523 -15.799 1.00 97.31 139 VAL A O 1
ATOM 1140 N N . LYS A 1 140 ? -7.325 20.319 -17.492 1.00 98.00 140 LYS A N 1
ATOM 1141 C CA . LYS A 1 140 ? -8.614 21.005 -17.577 1.00 98.00 140 LYS A CA 1
ATOM 1142 C C . LYS A 1 140 ? -9.566 20.520 -16.486 1.00 98.00 140 LYS A C 1
ATOM 1144 O O . LYS A 1 140 ? -9.451 19.418 -15.955 1.00 98.00 140 LYS A O 1
ATOM 1149 N N . ASN A 1 141 ? -10.572 21.330 -16.164 1.00 98.00 141 ASN A N 1
ATOM 1150 C CA . ASN A 1 141 ? -11.523 20.987 -15.101 1.00 98.00 141 ASN A CA 1
ATOM 1151 C C . ASN A 1 141 ? -12.348 19.727 -15.411 1.00 98.00 141 ASN A C 1
ATOM 1153 O O . ASN A 1 141 ? -12.572 18.929 -14.505 1.00 98.00 141 ASN A O 1
ATOM 1157 N N . TYR A 1 142 ? -12.745 19.505 -16.670 1.00 98.00 142 TYR A N 1
ATOM 1158 C CA . TYR A 1 142 ? -13.461 18.277 -17.039 1.00 98.00 142 TYR A CA 1
ATOM 1159 C C . TYR A 1 142 ? -12.566 17.031 -16.921 1.00 98.00 142 TYR A C 1
ATOM 1161 O O . TYR A 1 142 ? -13.052 15.968 -16.561 1.00 98.00 142 TYR A O 1
ATOM 1169 N N . GLU A 1 143 ? -11.252 17.149 -17.150 1.00 98.50 143 GLU A N 1
ATOM 1170 C CA . GLU A 1 143 ? -10.310 16.035 -16.969 1.00 98.50 143 GLU A CA 1
ATOM 1171 C C . GLU A 1 143 ? -10.227 15.639 -15.489 1.00 98.50 143 GLU A C 1
ATOM 1173 O O . GLU A 1 143 ? -10.243 14.457 -15.165 1.00 98.50 143 GLU A O 1
ATOM 1178 N N . LYS A 1 144 ? -10.254 16.610 -14.565 1.00 98.31 144 LYS A N 1
ATOM 1179 C CA . LYS A 1 144 ? -10.343 16.328 -13.119 1.00 98.31 144 LYS A CA 1
ATOM 1180 C C . LYS A 1 144 ? -11.643 15.608 -12.749 1.00 98.31 144 LYS A C 1
ATOM 1182 O O . LYS A 1 144 ? -11.626 14.720 -11.904 1.00 98.31 144 LYS A O 1
ATOM 1187 N N . GLN A 1 145 ? -12.762 15.983 -13.374 1.00 98.25 145 GLN A N 1
ATOM 1188 C CA . GLN A 1 145 ? -14.057 15.324 -13.159 1.00 98.25 145 GLN A CA 1
ATOM 1189 C C . GLN A 1 145 ? -14.062 13.885 -13.687 1.00 98.25 145 GLN A C 1
ATOM 1191 O O . GLN A 1 145 ? -14.592 13.004 -13.020 1.00 98.25 145 GLN A O 1
ATOM 1196 N N . ILE A 1 146 ? -13.433 13.636 -14.838 1.00 98.31 146 ILE A N 1
ATOM 1197 C CA . ILE A 1 146 ? -13.249 12.281 -15.375 1.00 98.31 146 ILE A CA 1
ATOM 1198 C C . ILE A 1 146 ? -12.351 11.462 -14.446 1.00 98.31 146 ILE A C 1
ATOM 1200 O O . ILE A 1 146 ? -12.709 10.351 -14.073 1.00 98.31 146 ILE A O 1
ATOM 1204 N N . ALA A 1 147 ? -11.213 12.018 -14.023 1.00 98.62 147 ALA A N 1
ATOM 1205 C CA . ALA A 1 147 ? -10.284 11.325 -13.136 1.00 98.62 147 ALA A CA 1
ATOM 1206 C C . ALA A 1 147 ? -10.949 10.891 -11.823 1.00 98.62 147 ALA A C 1
ATOM 1208 O O . ALA A 1 147 ? -10.748 9.770 -11.362 1.00 98.62 147 ALA A O 1
ATOM 1209 N N . ALA A 1 148 ? -11.804 11.753 -11.271 1.00 98.38 148 ALA A N 1
ATOM 1210 C CA . ALA A 1 148 ? -12.559 11.528 -10.046 1.00 98.38 148 ALA A CA 1
ATOM 1211 C C . ALA A 1 148 ? -13.495 10.301 -10.077 1.00 98.38 148 ALA A C 1
ATOM 1213 O O . ALA A 1 148 ? -13.877 9.829 -9.002 1.00 98.38 148 ALA A O 1
ATOM 1214 N N . VAL A 1 149 ? -13.853 9.787 -11.262 1.00 97.75 149 VAL A N 1
ATOM 1215 C CA . VAL A 1 149 ? -14.606 8.528 -11.426 1.00 97.75 149 VAL A CA 1
ATOM 1216 C C . VAL A 1 149 ? -13.762 7.323 -11.003 1.00 97.75 149 VAL A C 1
ATOM 1218 O O . VAL A 1 149 ? -14.284 6.382 -10.418 1.00 97.75 149 VAL A O 1
ATOM 1221 N N . PHE A 1 150 ? -12.447 7.379 -11.222 1.00 97.50 150 PHE A N 1
ATOM 1222 C CA . PHE A 1 150 ? -11.504 6.289 -10.957 1.00 97.50 150 PHE A CA 1
ATOM 1223 C C . PHE A 1 150 ? -10.781 6.446 -9.614 1.00 97.50 150 PHE A C 1
ATOM 1225 O O . PHE A 1 150 ? -9.594 6.143 -9.483 1.00 97.50 150 PHE A O 1
ATOM 1232 N N . ARG A 1 151 ? -11.476 6.968 -8.597 1.00 97.88 151 ARG A N 1
ATOM 1233 C CA . ARG A 1 151 ? -10.952 6.960 -7.227 1.00 97.88 151 ARG A CA 1
ATOM 1234 C C . ARG A 1 151 ? -10.906 5.539 -6.696 1.00 97.88 151 ARG A C 1
ATOM 1236 O O . ARG A 1 151 ? -11.869 4.788 -6.821 1.00 97.88 151 ARG A O 1
ATOM 1243 N N . ILE A 1 152 ? -9.811 5.205 -6.027 1.00 96.88 152 ILE A N 1
ATOM 1244 C CA . ILE A 1 152 ? -9.766 4.006 -5.190 1.00 96.88 152 ILE A CA 1
ATOM 1245 C C . ILE A 1 152 ? -10.423 4.295 -3.840 1.00 96.88 152 ILE A C 1
ATOM 1247 O O . ILE A 1 152 ? -10.350 5.419 -3.342 1.00 96.88 152 ILE A O 1
ATOM 1251 N N . SER A 1 153 ? -11.005 3.272 -3.217 1.00 95.00 153 SER A N 1
ATOM 1252 C CA . SER A 1 153 ? -11.546 3.397 -1.861 1.00 95.00 153 SER A CA 1
ATOM 1253 C C . SER A 1 153 ? -10.430 3.632 -0.844 1.00 95.00 153 SER A C 1
ATOM 1255 O O . SER A 1 153 ? -10.406 4.656 -0.167 1.00 95.00 153 SER A O 1
ATOM 1257 N N . ASN A 1 154 ? -9.497 2.681 -0.744 1.00 97.06 154 ASN A N 1
ATOM 1258 C CA . ASN A 1 154 ? -8.379 2.699 0.192 1.00 97.06 154 ASN A CA 1
ATOM 1259 C C . ASN A 1 154 ? -7.195 1.878 -0.341 1.00 97.06 154 ASN A C 1
ATOM 1261 O O . ASN A 1 154 ? -7.240 1.261 -1.408 1.00 97.06 154 ASN A O 1
ATOM 1265 N N . TYR A 1 155 ? -6.117 1.878 0.430 1.00 98.06 155 TYR A N 1
ATOM 1266 C CA . TYR A 1 155 ? -4.932 1.053 0.248 1.00 98.06 155 TYR A CA 1
ATOM 1267 C C . TYR A 1 155 ? -4.410 0.645 1.626 1.00 98.06 155 TYR A C 1
ATOM 1269 O O . TYR A 1 155 ? -4.770 1.256 2.633 1.00 98.06 155 TYR A O 1
ATOM 1277 N N . VAL A 1 156 ? -3.576 -0.389 1.664 1.00 97.94 156 VAL A N 1
ATOM 1278 C CA . VAL A 1 156 ? -2.839 -0.772 2.872 1.00 97.94 156 VAL A CA 1
ATOM 1279 C C . VAL A 1 156 ? -1.357 -0.896 2.573 1.00 97.94 156 VAL A C 1
ATOM 1281 O O . VAL A 1 156 ? -0.969 -1.239 1.453 1.00 97.94 156 VAL A O 1
ATOM 1284 N N . ILE A 1 157 ? -0.541 -0.622 3.585 1.00 98.38 157 ILE A N 1
ATOM 1285 C CA . ILE A 1 157 ? 0.911 -0.786 3.563 1.00 98.38 157 ILE A C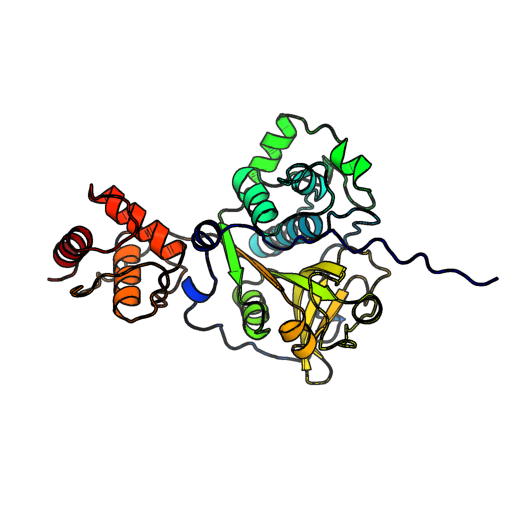A 1
ATOM 1286 C C . ILE A 1 157 ? 1.246 -2.201 4.038 1.00 98.38 157 ILE A C 1
ATOM 1288 O O . ILE A 1 157 ? 0.711 -2.666 5.046 1.00 98.38 157 ILE A O 1
ATOM 1292 N N . LEU A 1 158 ? 2.117 -2.896 3.307 1.00 98.31 158 LEU A N 1
ATOM 1293 C CA . LEU A 1 158 ? 2.542 -4.255 3.644 1.00 98.31 158 LEU A CA 1
ATOM 1294 C C . LEU A 1 158 ? 3.939 -4.253 4.279 1.00 98.31 158 LEU A C 1
ATOM 1296 O O . LEU A 1 158 ? 4.777 -3.416 3.925 1.00 98.31 158 LEU A O 1
ATOM 1300 N N . PRO A 1 159 ? 4.224 -5.240 5.146 1.00 96.81 159 PRO A N 1
ATOM 1301 C CA . PRO A 1 159 ? 5.579 -5.613 5.519 1.00 96.81 159 PRO A CA 1
ATOM 1302 C C . PRO A 1 159 ? 6.493 -5.742 4.301 1.00 96.81 159 PRO A C 1
ATOM 1304 O O . PRO A 1 159 ? 6.130 -6.321 3.280 1.00 96.81 159 PRO A O 1
ATOM 1307 N N . THR A 1 160 ? 7.701 -5.199 4.426 1.00 96.06 160 THR A N 1
ATOM 1308 C CA . THR A 1 160 ? 8.643 -5.059 3.303 1.00 96.06 160 THR A CA 1
ATOM 1309 C C . THR A 1 160 ? 9.738 -6.118 3.292 1.00 96.06 160 THR A C 1
ATOM 1311 O O . THR A 1 160 ? 10.571 -6.151 2.396 1.00 96.06 160 THR A O 1
ATOM 1314 N N . LYS A 1 161 ? 9.811 -6.959 4.325 1.00 94.44 161 LYS A N 1
ATOM 1315 C CA . LYS A 1 161 ? 10.920 -7.908 4.500 1.00 94.44 161 LYS A CA 1
ATOM 1316 C C . LYS A 1 161 ? 10.552 -9.329 4.118 1.00 94.44 161 LYS A C 1
ATOM 1318 O O . LYS A 1 161 ? 11.417 -10.069 3.655 1.00 94.44 161 LYS A O 1
ATOM 1323 N N . ASP A 1 162 ? 9.283 -9.683 4.266 1.00 95.94 162 ASP A N 1
ATOM 1324 C CA . ASP A 1 162 ? 8.786 -11.015 3.968 1.00 95.94 162 ASP A CA 1
ATOM 1325 C C . ASP A 1 162 ? 8.137 -11.065 2.578 1.00 95.94 162 ASP A C 1
ATOM 1327 O O . ASP A 1 162 ? 7.054 -10.526 2.344 1.00 95.94 162 ASP A O 1
ATOM 1331 N N . ILE A 1 163 ? 8.788 -11.775 1.655 1.00 98.19 163 ILE A N 1
ATOM 1332 C CA . ILE A 1 163 ? 8.283 -11.979 0.294 1.00 98.19 163 ILE A CA 1
ATOM 1333 C C . ILE A 1 163 ? 6.954 -12.751 0.275 1.00 98.19 163 ILE A C 1
ATOM 1335 O O . ILE A 1 163 ? 6.170 -12.597 -0.666 1.00 98.19 163 ILE A O 1
ATOM 1339 N N . ASN A 1 164 ? 6.684 -13.574 1.298 1.00 98.19 164 ASN A N 1
ATOM 1340 C CA . ASN A 1 164 ? 5.470 -14.384 1.365 1.00 98.19 164 ASN A CA 1
ATOM 1341 C C . ASN A 1 164 ? 4.236 -13.497 1.540 1.00 98.19 164 ASN A C 1
ATOM 1343 O O . ASN A 1 164 ? 3.208 -13.796 0.948 1.00 98.19 164 ASN A O 1
ATOM 1347 N N . VAL A 1 165 ? 4.344 -12.363 2.238 1.00 98.06 165 VAL A N 1
ATOM 1348 C CA . VAL A 1 165 ? 3.250 -11.386 2.366 1.00 98.06 165 VAL A CA 1
ATOM 1349 C C . VAL A 1 165 ? 2.851 -10.821 0.998 1.00 98.06 165 VAL A C 1
ATOM 1351 O O . VAL A 1 165 ? 1.664 -10.749 0.661 1.00 98.06 165 VAL A O 1
ATOM 1354 N N . ILE A 1 166 ? 3.839 -10.470 0.171 1.00 98.62 166 ILE A N 1
ATOM 1355 C CA . ILE A 1 166 ? 3.602 -9.933 -1.174 1.00 98.62 166 ILE A CA 1
ATOM 1356 C C . ILE A 1 166 ? 2.990 -11.008 -2.078 1.00 98.62 166 ILE A C 1
ATOM 1358 O O . ILE A 1 166 ? 1.969 -10.772 -2.725 1.00 98.62 166 ILE A O 1
ATOM 1362 N N . ALA A 1 167 ? 3.582 -12.204 -2.099 1.00 98.62 167 ALA A N 1
ATOM 1363 C CA . ALA A 1 167 ? 3.112 -13.305 -2.934 1.00 98.62 167 ALA A CA 1
ATOM 1364 C C . ALA A 1 167 ? 1.728 -13.826 -2.504 1.00 98.62 167 ALA A C 1
ATOM 1366 O O . ALA A 1 167 ? 0.880 -14.052 -3.364 1.00 98.62 167 ALA A O 1
ATOM 1367 N N . SER A 1 168 ? 1.457 -13.918 -1.198 1.00 98.38 168 SER A N 1
ATOM 1368 C CA . SER A 1 168 ? 0.139 -14.247 -0.631 1.00 98.38 168 SER A CA 1
ATOM 1369 C C . SER A 1 168 ? -0.906 -13.228 -1.068 1.00 98.38 168 SER A C 1
ATOM 1371 O O . SER A 1 168 ? -1.990 -13.597 -1.509 1.00 98.38 168 SER A O 1
ATOM 1373 N N . THR A 1 169 ? -0.574 -11.934 -1.018 1.00 97.88 169 THR A N 1
ATOM 1374 C CA . THR A 1 169 ? -1.482 -10.872 -1.480 1.00 97.88 169 THR A CA 1
ATOM 1375 C C . THR A 1 169 ? -1.849 -11.060 -2.952 1.00 97.88 169 THR A C 1
ATOM 1377 O O . THR A 1 169 ? -3.029 -11.006 -3.310 1.00 97.88 169 THR A O 1
ATOM 1380 N N . ILE A 1 170 ? -0.856 -11.333 -3.804 1.00 98.19 170 ILE A N 1
ATOM 1381 C CA . ILE A 1 170 ? -1.067 -11.590 -5.235 1.00 98.19 170 ILE A CA 1
ATOM 1382 C C . ILE A 1 170 ? -1.909 -12.856 -5.444 1.00 98.19 170 ILE A C 1
ATOM 1384 O O . ILE A 1 170 ? -2.871 -12.822 -6.208 1.00 98.19 170 ILE A O 1
ATOM 1388 N N . GLN A 1 171 ? -1.577 -13.953 -4.758 1.00 97.88 171 GLN A N 1
ATOM 1389 C CA . GLN A 1 171 ? -2.295 -15.227 -4.838 1.00 97.88 171 GLN A CA 1
ATOM 1390 C C . GLN A 1 171 ? -3.763 -15.070 -4.440 1.00 97.88 171 GLN A C 1
ATOM 1392 O O . GLN A 1 171 ? -4.649 -15.471 -5.192 1.00 97.88 171 GLN A O 1
ATOM 1397 N N . LYS A 1 172 ? -4.016 -14.466 -3.276 1.00 96.00 172 LYS A N 1
ATOM 1398 C CA . LYS A 1 172 ? -5.348 -14.405 -2.680 1.00 96.00 172 LYS A CA 1
ATOM 1399 C C . LYS A 1 172 ? -6.290 -13.490 -3.441 1.00 96.00 172 LYS A C 1
ATOM 1401 O O . LYS A 1 172 ? -7.478 -13.776 -3.565 1.00 96.00 172 LYS A O 1
ATOM 1406 N N . THR A 1 173 ? -5.769 -12.351 -3.890 1.00 94.81 173 THR A N 1
ATOM 1407 C CA . THR A 1 173 ? -6.600 -11.262 -4.417 1.00 94.81 173 THR A CA 1
ATOM 1408 C C . THR A 1 173 ? -6.552 -11.151 -5.935 1.00 94.81 173 THR A C 1
ATOM 1410 O O . THR A 1 173 ? -7.354 -10.424 -6.515 1.00 94.81 173 THR A O 1
ATOM 1413 N N . GLY A 1 174 ? -5.571 -11.783 -6.586 1.00 95.75 174 GLY A N 1
ATOM 1414 C CA . GLY A 1 174 ? -5.258 -11.553 -7.995 1.00 95.75 174 GLY A CA 1
ATOM 1415 C C . GLY A 1 174 ? -4.704 -10.154 -8.289 1.00 95.75 174 GLY A C 1
ATOM 1416 O O . GLY A 1 174 ? -4.268 -9.897 -9.409 1.00 95.75 174 GLY A O 1
ATOM 1417 N N . LYS A 1 175 ? -4.671 -9.231 -7.322 1.00 95.50 175 LYS A N 1
ATOM 1418 C CA . LYS A 1 175 ? -4.151 -7.872 -7.512 1.00 95.50 175 LYS A CA 1
ATOM 1419 C C . LYS A 1 175 ? -2.629 -7.887 -7.631 1.00 95.50 175 LYS A C 1
ATOM 1421 O O . LYS A 1 175 ? -1.963 -8.885 -7.363 1.00 95.50 175 LYS A O 1
ATOM 1426 N N . SER A 1 176 ? -2.078 -6.765 -8.068 1.00 97.88 176 SER A N 1
ATOM 1427 C CA . SER A 1 176 ? -0.644 -6.489 -8.016 1.00 97.88 176 SER A CA 1
ATOM 1428 C C . SER A 1 176 ? -0.289 -5.647 -6.795 1.00 97.88 176 SER A C 1
ATOM 1430 O O . SER A 1 176 ? -1.139 -4.931 -6.262 1.00 97.88 176 SER A O 1
ATOM 1432 N N . VAL A 1 177 ? 0.982 -5.675 -6.403 1.00 98.75 177 VAL A N 1
ATOM 1433 C CA . VAL A 1 177 ? 1.491 -4.925 -5.248 1.00 98.75 177 VAL A CA 1
ATOM 1434 C C . VAL A 1 177 ? 2.555 -3.937 -5.713 1.00 98.75 177 VAL A C 1
ATOM 1436 O O . VAL A 1 177 ? 3.479 -4.303 -6.440 1.00 98.75 177 VAL A O 1
ATOM 1439 N N . MET A 1 178 ? 2.441 -2.676 -5.300 1.00 98.81 178 MET A N 1
ATOM 1440 C CA . MET A 1 178 ? 3.525 -1.708 -5.458 1.00 98.81 178 MET A CA 1
ATOM 1441 C C . MET A 1 178 ? 4.667 -2.130 -4.545 1.00 98.81 178 MET A C 1
ATOM 1443 O O . MET A 1 178 ? 4.432 -2.299 -3.355 1.00 98.81 178 MET A O 1
ATOM 1447 N N . VAL A 1 179 ? 5.883 -2.273 -5.065 1.00 98.69 179 VAL A N 1
ATOM 1448 C CA . VAL A 1 179 ? 7.068 -2.612 -4.264 1.00 98.69 179 VAL A CA 1
ATOM 1449 C C . VAL A 1 179 ? 8.245 -1.745 -4.683 1.00 98.69 179 VAL A C 1
ATOM 1451 O O . VAL A 1 179 ? 8.519 -1.573 -5.871 1.00 98.69 179 VAL A O 1
ATOM 1454 N N . TRP A 1 180 ? 8.922 -1.136 -3.714 1.00 98.25 180 TRP A N 1
ATOM 1455 C CA . TRP A 1 180 ? 10.025 -0.214 -3.979 1.00 98.25 180 TRP A CA 1
ATOM 1456 C C . TRP A 1 180 ? 11.338 -0.787 -3.501 1.00 98.25 180 TRP A C 1
ATOM 1458 O O . TRP A 1 180 ? 11.419 -1.329 -2.399 1.00 98.25 180 TRP A O 1
ATOM 1468 N N . TYR A 1 181 ? 12.377 -0.620 -4.305 1.00 97.62 181 TYR A N 1
ATOM 1469 C CA . TYR A 1 181 ? 13.705 -1.122 -3.993 1.00 97.62 181 TYR A CA 1
ATOM 1470 C C . TYR A 1 181 ? 14.724 0.001 -4.020 1.00 97.62 181 TYR A C 1
ATOM 1472 O O . TYR A 1 181 ? 14.647 0.896 -4.867 1.00 97.62 181 TYR A O 1
ATOM 1480 N N . TYR A 1 182 ? 15.686 -0.071 -3.107 1.00 96.56 182 TYR A N 1
ATOM 1481 C CA . TYR A 1 182 ? 16.899 0.731 -3.173 1.00 96.56 182 TYR A CA 1
ATOM 1482 C C . TYR A 1 182 ? 18.078 -0.136 -3.623 1.00 96.56 182 TYR A C 1
ATOM 1484 O O . TYR A 1 182 ? 18.121 -1.330 -3.328 1.00 96.56 182 TYR A O 1
ATOM 1492 N N . TRP A 1 183 ? 19.003 0.432 -4.390 1.00 95.25 183 TRP A N 1
ATOM 1493 C CA . TRP A 1 183 ? 20.053 -0.338 -5.057 1.00 95.25 183 TRP A CA 1
ATOM 1494 C C . TRP A 1 183 ? 21.209 0.540 -5.545 1.00 95.25 183 TRP A C 1
ATOM 1496 O O . TRP A 1 183 ? 21.128 1.767 -5.577 1.00 95.25 183 TRP A O 1
ATOM 1506 N N . THR A 1 184 ? 22.302 -0.105 -5.948 1.00 93.44 184 THR A N 1
ATOM 1507 C CA . THR A 1 184 ? 23.305 0.484 -6.852 1.00 93.44 184 THR A CA 1
ATOM 1508 C C . THR A 1 184 ? 23.060 0.033 -8.291 1.00 93.44 184 THR A C 1
ATOM 1510 O O . THR A 1 184 ? 22.500 -1.039 -8.514 1.00 93.44 184 THR A O 1
ATOM 1513 N N . TYR A 1 185 ? 23.430 0.844 -9.287 1.00 88.62 185 TYR A N 1
ATOM 1514 C CA . TYR A 1 185 ? 23.121 0.552 -10.698 1.00 88.62 185 TYR A CA 1
ATOM 1515 C C . TYR A 1 185 ? 23.543 -0.852 -11.146 1.00 88.62 185 TYR A C 1
ATOM 1517 O O . TYR A 1 185 ? 22.800 -1.551 -11.832 1.00 88.62 185 TYR A O 1
ATOM 1525 N N . ASP A 1 186 ? 24.709 -1.296 -10.686 1.00 90.31 186 ASP A N 1
ATOM 1526 C CA . ASP A 1 186 ? 25.249 -2.621 -10.976 1.00 90.31 186 ASP A CA 1
ATOM 1527 C C . ASP A 1 186 ? 24.423 -3.759 -10.337 1.00 90.31 186 ASP A C 1
ATOM 1529 O O . ASP A 1 186 ? 24.389 -4.870 -10.857 1.00 90.31 186 ASP A O 1
ATOM 1533 N N . GLU A 1 187 ? 23.693 -3.511 -9.250 1.00 94.94 187 GLU A N 1
ATOM 1534 C CA . GLU A 1 187 ? 22.783 -4.498 -8.654 1.00 94.94 187 GLU A CA 1
ATOM 1535 C C . GLU A 1 187 ? 21.502 -4.675 -9.472 1.00 94.94 187 GLU A C 1
ATOM 1537 O O . GLU A 1 187 ? 21.029 -5.803 -9.616 1.00 94.94 187 GLU A O 1
ATOM 1542 N N . TRP A 1 188 ? 20.957 -3.584 -10.022 1.00 93.75 188 TRP A N 1
ATOM 1543 C CA . TRP A 1 188 ? 19.603 -3.555 -10.581 1.00 93.75 188 TRP A CA 1
ATOM 1544 C C . TRP A 1 188 ? 19.513 -3.706 -12.101 1.00 93.75 188 TRP A C 1
ATOM 1546 O O . TRP A 1 188 ? 18.553 -4.319 -12.567 1.00 93.75 188 TRP A O 1
ATOM 1556 N N . ASP A 1 189 ? 20.467 -3.192 -12.894 1.00 89.56 189 ASP A N 1
ATOM 1557 C CA . ASP A 1 189 ? 20.393 -3.217 -14.372 1.00 89.56 189 ASP A CA 1
ATOM 1558 C C . ASP A 1 189 ? 20.692 -4.610 -14.964 1.00 89.56 189 ASP A C 1
ATOM 1560 O O . ASP A 1 189 ? 21.660 -4.839 -15.684 1.00 89.56 189 ASP A O 1
ATOM 1564 N N . ARG A 1 190 ? 19.849 -5.577 -14.600 1.00 93.25 190 ARG A N 1
ATOM 1565 C CA . ARG A 1 190 ? 19.884 -6.994 -14.964 1.00 93.25 190 ARG A CA 1
ATOM 1566 C C . ARG A 1 190 ? 18.498 -7.620 -14.787 1.00 93.25 190 ARG A C 1
ATOM 1568 O O . ARG A 1 190 ? 17.680 -7.135 -14.007 1.00 93.25 190 ARG A O 1
ATOM 1575 N N . SER A 1 191 ? 18.237 -8.723 -15.479 1.00 94.19 191 SER A N 1
ATOM 1576 C CA . SER A 1 191 ? 16.959 -9.447 -15.391 1.00 94.19 191 SER A CA 1
ATOM 1577 C C . SER A 1 191 ? 16.685 -10.071 -14.018 1.00 94.19 191 SER A C 1
ATOM 1579 O O . SER A 1 191 ? 15.529 -10.249 -13.645 1.00 94.19 191 SER A O 1
ATOM 1581 N N . PHE A 1 192 ? 17.743 -10.380 -13.268 1.00 96.62 192 PHE A N 1
ATOM 1582 C CA . PHE A 1 192 ? 17.696 -10.942 -11.920 1.00 96.62 192 PHE A CA 1
ATOM 1583 C C . PHE A 1 192 ? 18.606 -10.095 -11.016 1.00 96.62 192 PHE A C 1
ATOM 1585 O O . PHE A 1 192 ? 19.824 -10.309 -11.035 1.00 96.62 192 PHE A O 1
ATOM 1592 N N . PRO A 1 193 ? 18.078 -9.064 -10.326 1.00 96.50 193 PRO A N 1
ATOM 1593 C CA . PRO A 1 193 ? 18.859 -8.226 -9.423 1.00 96.50 193 PRO A CA 1
ATOM 1594 C C . PRO A 1 193 ? 19.591 -9.038 -8.354 1.00 96.50 193 PRO A C 1
ATOM 1596 O O . PRO A 1 193 ? 19.056 -10.005 -7.815 1.00 96.50 193 PRO A O 1
ATOM 1599 N N . ILE A 1 194 ? 20.830 -8.648 -8.057 1.00 95.81 194 ILE A N 1
ATOM 1600 C CA . ILE A 1 194 ? 21.675 -9.320 -7.060 1.00 95.81 194 ILE A CA 1
ATOM 1601 C C . ILE A 1 194 ? 22.215 -8.308 -6.064 1.00 95.81 194 ILE A C 1
ATOM 1603 O O . ILE A 1 194 ? 22.410 -7.146 -6.406 1.00 95.81 194 ILE A O 1
ATOM 1607 N N . ILE A 1 195 ? 22.502 -8.755 -4.848 1.00 96.88 195 ILE A N 1
ATOM 1608 C CA . ILE A 1 195 ? 23.170 -7.931 -3.843 1.00 96.88 195 ILE A CA 1
ATOM 1609 C C . ILE A 1 195 ? 24.675 -7.944 -4.120 1.00 96.88 195 ILE A C 1
ATOM 1611 O O . ILE A 1 195 ? 25.294 -9.005 -4.190 1.00 96.88 195 ILE A O 1
ATOM 1615 N N . LYS A 1 196 ? 25.267 -6.758 -4.259 1.00 95.81 196 LYS A N 1
ATOM 1616 C CA . LYS A 1 196 ? 26.717 -6.544 -4.376 1.00 95.81 196 LYS A CA 1
ATOM 1617 C C . LYS A 1 196 ? 27.281 -5.745 -3.213 1.00 95.81 196 LYS A C 1
ATOM 1619 O O . LYS A 1 196 ? 28.427 -5.961 -2.836 1.00 95.81 196 LYS A O 1
ATOM 1624 N N . ASN A 1 197 ? 26.486 -4.843 -2.638 1.00 94.44 197 ASN A N 1
ATOM 1625 C CA . ASN A 1 197 ? 26.881 -4.063 -1.470 1.00 94.44 197 ASN A CA 1
ATOM 1626 C C . ASN A 1 197 ? 25.930 -4.324 -0.290 1.00 94.44 197 ASN A C 1
ATOM 1628 O O . ASN A 1 197 ? 24.980 -3.559 -0.097 1.00 94.44 197 ASN A O 1
ATOM 1632 N N . PRO A 1 198 ? 26.164 -5.366 0.526 1.00 93.75 198 PRO A N 1
ATOM 1633 C CA . PRO A 1 198 ? 25.281 -5.691 1.645 1.00 93.75 198 PRO A CA 1
ATOM 1634 C C . PRO A 1 198 ? 25.084 -4.545 2.653 1.00 93.75 198 PRO A C 1
ATOM 1636 O O . PRO A 1 198 ? 24.033 -4.464 3.282 1.00 93.75 198 PRO A O 1
ATOM 1639 N N . ALA A 1 199 ? 26.057 -3.635 2.767 1.00 94.88 199 ALA A N 1
ATOM 1640 C CA . ALA A 1 199 ? 26.037 -2.492 3.681 1.00 94.88 199 ALA A CA 1
ATOM 1641 C C . ALA A 1 199 ? 25.524 -1.185 3.038 1.00 94.88 199 ALA A C 1
ATOM 1643 O O . ALA A 1 199 ? 25.727 -0.107 3.591 1.00 94.88 199 ALA A O 1
ATOM 1644 N N . LEU A 1 200 ? 24.905 -1.247 1.852 1.00 95.62 200 LEU A N 1
ATOM 1645 C CA . LEU A 1 200 ? 24.385 -0.062 1.165 1.00 95.62 200 LEU A CA 1
ATOM 1646 C C . LEU A 1 200 ? 23.326 0.655 2.015 1.00 95.62 200 LEU A C 1
ATOM 1648 O O . LEU A 1 200 ? 22.274 0.092 2.310 1.00 95.62 200 LEU A O 1
ATOM 1652 N N . ASP A 1 201 ? 23.584 1.925 2.307 1.00 93.38 201 ASP A N 1
ATOM 1653 C CA . ASP A 1 201 ? 22.627 2.839 2.923 1.00 93.38 201 ASP A CA 1
ATOM 1654 C C . ASP A 1 201 ? 21.658 3.399 1.865 1.00 93.38 201 ASP A C 1
ATOM 1656 O O . ASP A 1 201 ? 22.067 3.936 0.828 1.00 93.38 201 ASP A O 1
ATOM 1660 N N . ILE A 1 202 ? 20.355 3.311 2.144 1.00 93.69 202 ILE A N 1
ATOM 1661 C CA . ILE A 1 202 ? 19.271 3.837 1.307 1.00 93.69 202 ILE A CA 1
ATOM 1662 C C . ILE A 1 202 ? 19.391 5.345 1.019 1.00 93.69 202 ILE A C 1
ATOM 1664 O O . ILE A 1 202 ? 18.951 5.816 -0.040 1.00 93.69 202 ILE A O 1
ATOM 1668 N N . SER A 1 203 ? 20.010 6.111 1.923 1.00 90.31 203 SER A N 1
ATOM 1669 C CA . SER A 1 203 ? 20.257 7.549 1.750 1.00 90.31 203 SER A CA 1
ATOM 1670 C C . SER A 1 203 ? 21.231 7.837 0.596 1.00 90.31 203 SER A C 1
ATOM 1672 O O . SER A 1 203 ? 21.160 8.883 -0.058 1.00 90.31 203 SER A O 1
ATOM 1674 N N . GLN A 1 204 ? 22.104 6.874 0.290 1.00 89.62 204 GLN A N 1
ATOM 1675 C CA . GLN A 1 204 ? 23.128 6.960 -0.752 1.00 89.62 204 GLN A CA 1
ATOM 1676 C C . GLN A 1 204 ? 22.750 6.184 -2.021 1.00 89.62 204 GLN A C 1
ATOM 1678 O O . GLN A 1 204 ? 23.388 6.373 -3.058 1.00 89.62 204 GLN A O 1
ATOM 1683 N N . ALA A 1 205 ? 21.715 5.348 -1.942 1.00 93.44 205 ALA A N 1
ATOM 1684 C CA . ALA A 1 205 ? 21.258 4.464 -3.003 1.00 93.44 205 ALA A CA 1
ATOM 1685 C C . ALA A 1 205 ? 20.319 5.138 -4.016 1.00 93.44 205 ALA A C 1
ATOM 1687 O O . ALA A 1 205 ? 19.555 6.061 -3.691 1.00 93.44 205 ALA A O 1
ATOM 1688 N N . ASP A 1 206 ? 20.312 4.590 -5.230 1.00 93.44 206 ASP A N 1
ATOM 1689 C CA . ASP A 1 206 ? 19.222 4.794 -6.178 1.00 93.44 206 ASP A CA 1
ATOM 1690 C C . ASP A 1 206 ? 17.960 4.110 -5.649 1.00 93.44 206 ASP A C 1
ATOM 1692 O O . ASP A 1 206 ? 18.036 3.114 -4.929 1.00 93.44 206 ASP A O 1
ATOM 1696 N N . LYS A 1 207 ? 16.792 4.666 -5.976 1.00 95.38 207 LYS A N 1
ATOM 1697 C CA . LYS A 1 207 ? 15.492 4.146 -5.548 1.00 95.38 207 LYS A CA 1
ATOM 1698 C C . LYS A 1 207 ? 14.553 4.052 -6.734 1.00 95.38 207 LYS A C 1
ATOM 1700 O O . LYS A 1 207 ? 14.508 4.948 -7.580 1.00 95.38 207 LYS A O 1
ATOM 1705 N N . HIS A 1 208 ? 13.777 2.978 -6.783 1.00 96.00 208 HIS A N 1
ATOM 1706 C CA . HIS A 1 208 ? 12.852 2.747 -7.880 1.00 96.00 208 HIS A CA 1
ATOM 1707 C C . HIS A 1 208 ? 11.576 2.054 -7.398 1.00 96.00 208 HIS A C 1
ATOM 1709 O O . HIS A 1 208 ? 11.634 1.084 -6.642 1.00 96.00 208 HIS A O 1
ATOM 1715 N N . SER A 1 209 ? 10.434 2.573 -7.850 1.00 97.94 209 SER A N 1
ATOM 1716 C CA . SER A 1 209 ? 9.125 1.949 -7.685 1.00 97.94 209 SER A CA 1
ATOM 1717 C C . SER A 1 209 ? 8.859 1.020 -8.858 1.00 97.94 209 SER A C 1
ATOM 1719 O O . SER A 1 209 ? 8.995 1.441 -10.007 1.00 97.94 209 SER A O 1
ATOM 1721 N N . VAL A 1 210 ? 8.446 -0.209 -8.560 1.00 98.06 210 VAL A N 1
ATOM 1722 C CA . VAL A 1 210 ? 7.978 -1.189 -9.543 1.00 98.06 210 VAL A CA 1
ATOM 1723 C C . VAL A 1 210 ? 6.706 -1.872 -9.052 1.00 98.06 210 VAL A C 1
ATOM 1725 O O . VAL A 1 210 ? 6.256 -1.659 -7.922 1.00 98.06 210 VAL A O 1
ATOM 1728 N N . VAL A 1 211 ? 6.122 -2.711 -9.904 1.00 98.75 211 VAL A N 1
ATOM 1729 C CA . VAL A 1 211 ? 4.902 -3.451 -9.582 1.00 98.75 211 VAL A CA 1
ATOM 1730 C C . VAL A 1 211 ? 5.207 -4.940 -9.562 1.00 98.75 211 VAL A C 1
ATOM 1732 O O . VAL A 1 211 ? 5.617 -5.495 -10.576 1.00 98.75 211 VAL A O 1
ATOM 1735 N N . ALA A 1 212 ? 4.994 -5.597 -8.423 1.00 98.75 212 ALA A N 1
ATOM 1736 C CA . ALA A 1 212 ? 4.961 -7.050 -8.343 1.00 98.75 212 ALA A CA 1
ATOM 1737 C C . ALA A 1 212 ? 3.643 -7.542 -8.940 1.00 98.75 212 ALA A C 1
ATOM 1739 O O . ALA A 1 212 ? 2.561 -7.291 -8.401 1.00 98.75 212 ALA A O 1
ATOM 1740 N N . VAL A 1 213 ? 3.753 -8.196 -10.093 1.00 98.44 213 VAL A N 1
ATOM 1741 C CA . VAL A 1 213 ? 2.619 -8.654 -10.900 1.00 98.44 213 VAL A CA 1
ATOM 1742 C C . VAL A 1 213 ? 2.393 -10.152 -10.760 1.00 98.44 213 VAL A C 1
ATOM 1744 O O . VAL A 1 213 ? 1.284 -10.629 -10.990 1.00 98.44 213 VAL A O 1
ATOM 1747 N N . ASP A 1 214 ? 3.423 -10.896 -10.366 1.00 98.38 214 ASP A N 1
ATOM 1748 C CA . ASP A 1 214 ? 3.347 -12.333 -10.159 1.00 98.38 214 ASP A CA 1
ATOM 1749 C C . ASP A 1 214 ? 4.410 -12.813 -9.155 1.00 98.38 214 ASP A C 1
ATOM 1751 O O . ASP A 1 214 ? 5.242 -12.038 -8.680 1.00 98.38 214 ASP A O 1
ATOM 1755 N N . TYR A 1 215 ? 4.403 -14.104 -8.845 1.00 98.62 215 TYR A N 1
ATOM 1756 C CA . TYR A 1 215 ? 5.410 -14.788 -8.029 1.00 98.62 215 TYR A CA 1
ATOM 1757 C C . TYR A 1 215 ? 5.718 -16.164 -8.621 1.00 98.62 215 TYR A C 1
ATOM 1759 O O . TYR A 1 215 ? 4.876 -16.735 -9.299 1.00 98.62 215 TYR A O 1
ATOM 1767 N N . THR A 1 216 ? 6.910 -16.712 -8.410 1.00 98.50 216 THR A N 1
ATOM 1768 C CA . THR A 1 216 ? 7.308 -18.032 -8.930 1.00 98.50 216 THR A CA 1
ATOM 1769 C C . THR A 1 216 ? 8.455 -18.605 -8.106 1.00 98.50 216 THR A C 1
ATOM 1771 O O . THR A 1 216 ? 9.198 -17.856 -7.469 1.00 98.50 216 THR A O 1
ATOM 1774 N N . LEU A 1 217 ? 8.655 -19.922 -8.153 1.00 98.19 217 LEU A N 1
ATOM 1775 C CA . LEU A 1 217 ? 9.999 -20.461 -7.952 1.00 98.19 217 LEU A CA 1
ATOM 1776 C C . LEU A 1 217 ? 10.825 -20.196 -9.209 1.00 98.19 217 LEU A C 1
ATOM 1778 O O . LEU A 1 217 ? 10.325 -20.326 -10.325 1.00 98.19 217 LEU A O 1
ATOM 1782 N N . TYR A 1 218 ? 12.072 -19.789 -9.027 1.00 94.75 218 TYR A N 1
ATOM 1783 C CA . TYR A 1 218 ? 13.027 -19.620 -10.113 1.00 94.75 218 TYR A CA 1
ATOM 1784 C C . TYR A 1 218 ? 14.382 -20.128 -9.638 1.00 94.75 218 TYR A C 1
ATOM 1786 O O . TYR A 1 218 ? 14.934 -19.595 -8.671 1.00 94.75 218 TYR A O 1
ATOM 1794 N N . ASN A 1 219 ? 14.896 -21.186 -10.272 1.00 91.56 219 ASN A N 1
ATOM 1795 C CA . ASN A 1 219 ? 16.108 -21.885 -9.824 1.00 91.56 219 ASN A CA 1
ATOM 1796 C C . ASN A 1 219 ? 16.043 -22.282 -8.334 1.00 91.56 219 ASN A C 1
ATOM 1798 O O . ASN A 1 219 ? 16.987 -22.061 -7.574 1.00 91.56 219 ASN A O 1
ATOM 1802 N N . GLY A 1 220 ? 14.889 -22.794 -7.894 1.00 92.88 220 GLY A N 1
ATOM 1803 C CA . GLY A 1 220 ? 14.651 -23.210 -6.507 1.00 92.88 220 GLY A CA 1
ATOM 1804 C C . GLY A 1 220 ? 14.489 -22.074 -5.487 1.00 92.88 220 GLY A C 1
ATOM 1805 O O . GLY A 1 220 ? 14.271 -22.358 -4.313 1.00 92.88 220 GLY A O 1
ATOM 1806 N N . LYS A 1 221 ? 14.562 -20.798 -5.896 1.00 96.38 221 LYS A N 1
ATOM 1807 C CA . LYS A 1 221 ? 14.351 -19.643 -5.009 1.00 96.38 221 LYS A CA 1
ATOM 1808 C C . LYS A 1 221 ? 12.956 -19.054 -5.167 1.00 96.38 221 LYS A C 1
ATOM 1810 O O . LYS A 1 221 ? 12.480 -18.887 -6.290 1.00 96.38 221 LYS A O 1
ATOM 1815 N N . LYS A 1 222 ? 12.346 -18.649 -4.052 1.00 98.50 222 LYS A N 1
ATOM 1816 C CA . LYS A 1 222 ? 11.129 -17.828 -4.047 1.00 98.50 222 LYS A CA 1
ATOM 1817 C C . LYS A 1 222 ? 11.422 -16.474 -4.679 1.00 98.50 222 LYS A C 1
ATOM 1819 O O . LYS A 1 222 ? 12.357 -15.783 -4.266 1.00 98.50 222 LYS A O 1
ATOM 1824 N N . CYS A 1 223 ? 10.643 -16.107 -5.688 1.00 98.62 223 CYS A N 1
ATOM 1825 C CA . CYS A 1 223 ? 10.832 -14.869 -6.424 1.00 98.62 223 CYS A CA 1
ATOM 1826 C C . CYS A 1 223 ? 9.507 -14.164 -6.718 1.00 98.62 223 CYS A C 1
ATOM 1828 O O . CYS A 1 223 ? 8.499 -14.804 -7.009 1.00 98.62 223 CYS A O 1
ATOM 1830 N N . LEU A 1 224 ? 9.536 -12.834 -6.733 1.00 98.75 224 LEU A N 1
ATOM 1831 C CA . LEU A 1 224 ? 8.502 -12.012 -7.355 1.00 98.75 224 LEU A CA 1
ATOM 1832 C C . LEU A 1 224 ? 8.858 -11.791 -8.825 1.00 98.75 224 LEU A C 1
ATOM 1834 O O . LEU A 1 224 ? 10.015 -11.520 -9.153 1.00 98.75 224 LEU A O 1
ATOM 1838 N N . VAL A 1 225 ? 7.861 -11.845 -9.700 1.00 98.56 225 VAL A N 1
ATOM 1839 C CA . VAL A 1 225 ? 7.960 -11.294 -11.053 1.00 98.56 225 VAL A CA 1
ATOM 1840 C C . VAL A 1 225 ? 7.438 -9.868 -10.982 1.00 98.56 225 VAL A C 1
ATOM 1842 O O . VAL A 1 225 ? 6.282 -9.631 -10.619 1.00 98.56 225 VAL A O 1
ATOM 1845 N N . ILE A 1 226 ? 8.307 -8.916 -11.299 1.00 98.50 226 ILE A N 1
ATOM 1846 C CA . ILE A 1 226 ? 7.971 -7.495 -11.297 1.00 98.50 226 ILE A CA 1
ATOM 1847 C C . ILE A 1 226 ? 7.963 -6.952 -12.719 1.00 98.50 226 ILE A C 1
ATOM 1849 O O . ILE A 1 226 ? 8.700 -7.441 -13.575 1.00 98.50 226 ILE A O 1
ATOM 1853 N N . GLU A 1 227 ? 7.165 -5.918 -12.952 1.00 97.81 227 GLU A N 1
ATOM 1854 C CA . GLU A 1 227 ? 7.228 -5.079 -14.147 1.00 97.81 227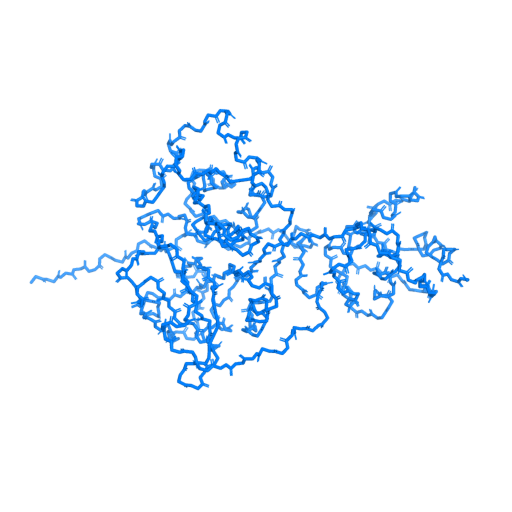 GLU A CA 1
ATOM 1855 C C . GLU A 1 227 ? 7.771 -3.702 -13.773 1.00 97.81 227 GLU A C 1
ATOM 1857 O O . GLU A 1 227 ? 7.264 -3.055 -12.849 1.00 97.81 227 GLU A O 1
ATOM 1862 N N . ASP A 1 228 ? 8.819 -3.275 -14.484 1.00 92.94 228 ASP A N 1
ATOM 1863 C CA . ASP A 1 228 ? 9.364 -1.926 -14.366 1.00 92.94 228 ASP A CA 1
ATOM 1864 C C . ASP A 1 228 ? 8.670 -0.958 -15.339 1.00 92.94 228 ASP A C 1
ATOM 1866 O O . ASP A 1 228 ? 7.712 -1.299 -16.041 1.00 92.94 228 ASP A O 1
ATOM 1870 N N . SER A 1 229 ? 9.108 0.297 -15.316 1.00 95.62 229 SER A N 1
ATOM 1871 C CA . SER A 1 229 ? 8.650 1.324 -16.254 1.00 95.62 229 SER A CA 1
ATOM 1872 C C . SER A 1 229 ? 9.792 1.788 -17.155 1.00 95.62 229 SER A C 1
ATOM 1874 O O . SER A 1 229 ? 9.886 2.966 -17.467 1.00 95.62 229 SER A O 1
ATOM 1876 N N . TRP A 1 230 ? 10.705 0.893 -17.547 1.00 94.19 230 TRP A N 1
ATOM 1877 C CA . TRP A 1 230 ? 11.866 1.231 -18.388 1.00 94.19 230 TRP A CA 1
ATOM 1878 C C . TRP A 1 230 ? 11.771 0.663 -19.809 1.00 94.19 230 TRP A C 1
ATOM 1880 O O . TRP A 1 230 ? 12.777 0.549 -20.520 1.00 94.19 230 TRP A O 1
ATOM 1890 N N . GLY A 1 231 ? 10.560 0.304 -20.230 1.00 93.94 231 GLY A N 1
ATOM 1891 C CA . GLY A 1 231 ? 10.280 -0.197 -21.563 1.00 93.94 231 GLY A CA 1
ATOM 1892 C C . GLY A 1 231 ? 10.709 -1.649 -21.798 1.00 93.94 231 GLY A C 1
ATOM 1893 O O . GLY A 1 231 ? 11.401 -2.299 -21.017 1.00 93.94 231 GLY A O 1
ATOM 1894 N N . LYS A 1 232 ? 10.303 -2.177 -22.956 1.00 93.38 232 LYS A N 1
ATOM 1895 C CA . LYS A 1 232 ? 10.416 -3.609 -23.290 1.00 93.38 232 LYS A CA 1
ATOM 1896 C C . LYS A 1 232 ? 11.854 -4.117 -23.433 1.00 93.38 232 LYS A C 1
ATOM 1898 O O . LYS A 1 232 ? 12.100 -5.311 -23.349 1.00 93.38 232 LYS A O 1
ATOM 1903 N N . ASN A 1 233 ? 12.811 -3.225 -23.680 1.00 91.06 233 ASN A N 1
ATOM 1904 C CA . ASN A 1 233 ? 14.203 -3.604 -23.941 1.00 91.06 233 ASN A CA 1
ATOM 1905 C C . ASN A 1 233 ? 15.008 -3.831 -22.650 1.00 91.06 233 ASN A C 1
ATOM 1907 O O . ASN A 1 233 ? 16.210 -4.082 -22.713 1.00 91.06 233 ASN A O 1
ATOM 1911 N N . ARG A 1 234 ? 14.374 -3.697 -21.480 1.00 91.12 234 ARG A N 1
ATOM 1912 C CA . ARG A 1 234 ? 14.997 -3.887 -20.173 1.00 91.12 234 ARG A CA 1
ATOM 1913 C C . ARG A 1 234 ? 14.531 -5.186 -19.527 1.00 91.12 234 ARG A C 1
ATOM 1915 O O . ARG A 1 234 ? 13.405 -5.629 -19.739 1.00 91.12 234 ARG A O 1
ATOM 1922 N N . GLY A 1 235 ? 15.426 -5.799 -18.752 1.00 90.94 235 GLY A N 1
ATOM 1923 C CA . GLY A 1 235 ? 15.171 -7.086 -18.111 1.00 90.94 235 GLY A CA 1
ATOM 1924 C C . GLY A 1 235 ? 14.752 -8.158 -19.122 1.00 90.94 235 GLY A C 1
ATOM 1925 O O . GLY A 1 235 ? 15.402 -8.362 -20.146 1.00 90.94 235 GLY A O 1
ATOM 1926 N N . ILE A 1 236 ? 13.648 -8.832 -18.827 1.00 93.81 236 ILE A N 1
ATOM 1927 C CA . ILE A 1 236 ? 13.032 -9.874 -19.639 1.00 93.81 236 ILE A CA 1
ATOM 1928 C C . ILE A 1 236 ? 11.738 -9.312 -20.238 1.00 93.81 236 ILE A C 1
ATOM 1930 O O . ILE A 1 236 ? 10.652 -9.532 -19.710 1.00 93.81 236 ILE A O 1
ATOM 1934 N N . ASN A 1 237 ? 11.845 -8.554 -21.332 1.00 92.69 237 ASN A N 1
ATOM 1935 C CA . ASN A 1 237 ? 10.699 -7.889 -21.970 1.00 92.69 237 ASN A CA 1
ATOM 1936 C C . ASN A 1 237 ? 9.935 -6.937 -21.016 1.00 92.69 237 ASN A C 1
ATOM 1938 O O . ASN A 1 237 ? 8.712 -6.992 -20.933 1.00 92.69 237 ASN A O 1
ATOM 1942 N N . GLY A 1 238 ? 10.658 -6.106 -20.256 1.00 92.81 238 GLY A N 1
ATOM 1943 C CA . GLY A 1 238 ? 10.112 -5.194 -19.237 1.00 92.81 238 GLY A CA 1
ATOM 1944 C C . GLY A 1 238 ? 9.866 -5.831 -17.862 1.00 92.81 238 GLY A C 1
ATOM 1945 O O . GLY A 1 238 ? 9.488 -5.137 -16.918 1.00 92.81 238 GLY A O 1
ATOM 1946 N N . GLN A 1 239 ? 10.096 -7.143 -17.723 1.00 96.62 239 GLN A N 1
ATOM 1947 C CA . GLN A 1 239 ? 9.983 -7.857 -16.448 1.00 96.62 239 GLN A CA 1
ATOM 1948 C C . GLN A 1 239 ? 11.341 -8.110 -15.791 1.00 96.62 239 GLN A C 1
ATOM 1950 O O . GLN A 1 239 ? 12.363 -8.254 -16.464 1.00 96.62 239 GLN A O 1
ATOM 1955 N N . ARG A 1 240 ? 11.362 -8.225 -14.463 1.00 96.56 240 ARG A N 1
ATOM 1956 C CA . ARG A 1 240 ? 12.521 -8.713 -13.696 1.00 96.56 240 ARG A CA 1
ATOM 1957 C C . ARG A 1 240 ? 12.074 -9.713 -12.645 1.00 96.56 240 ARG A C 1
ATOM 1959 O O . ARG A 1 240 ? 10.913 -9.738 -12.245 1.00 96.56 240 ARG A O 1
ATOM 1966 N N . ILE A 1 241 ? 13.021 -10.517 -12.188 1.00 97.62 241 ILE A N 1
ATOM 1967 C CA . ILE A 1 241 ? 12.806 -11.535 -11.165 1.00 97.62 241 ILE A CA 1
ATOM 1968 C C . ILE A 1 241 ? 13.504 -11.071 -9.892 1.00 97.62 241 ILE A C 1
ATOM 1970 O O . ILE A 1 241 ? 14.727 -10.949 -9.870 1.00 97.62 241 ILE A O 1
ATOM 1974 N N . ILE A 1 242 ? 12.738 -10.809 -8.839 1.00 98.44 242 ILE A N 1
ATOM 1975 C CA . ILE A 1 242 ? 13.265 -10.382 -7.543 1.00 98.44 242 ILE A CA 1
ATOM 1976 C C . ILE A 1 242 ? 13.249 -11.568 -6.585 1.00 98.44 242 ILE A C 1
ATOM 1978 O O . ILE A 1 242 ? 12.183 -11.995 -6.153 1.00 98.44 242 ILE A O 1
ATOM 1982 N N . SER A 1 243 ? 14.425 -12.089 -6.238 1.00 98.38 243 SER A N 1
ATOM 1983 C CA . SER A 1 243 ? 14.560 -13.152 -5.232 1.00 98.38 243 SER A CA 1
ATOM 1984 C C . SER A 1 243 ? 14.190 -12.690 -3.823 1.00 98.38 243 SER A C 1
ATOM 1986 O O . SER A 1 243 ? 14.358 -11.512 -3.510 1.00 98.38 243 SER A O 1
ATOM 1988 N N . GLU A 1 244 ? 13.820 -13.630 -2.957 1.00 98.00 244 GLU A N 1
ATOM 1989 C CA . GLU A 1 244 ? 13.624 -13.426 -1.512 1.00 98.00 244 GLU A CA 1
ATOM 1990 C C . GLU A 1 244 ? 14.813 -12.723 -0.829 1.00 98.00 244 GLU A C 1
ATOM 1992 O O . GLU A 1 244 ? 14.606 -11.773 -0.073 1.00 98.00 244 GLU A O 1
ATOM 1997 N N . ASP A 1 245 ? 16.054 -13.095 -1.169 1.00 97.19 245 ASP A N 1
ATOM 1998 C CA . ASP A 1 245 ? 17.272 -12.458 -0.637 1.00 97.19 245 ASP A CA 1
ATOM 1999 C C . ASP A 1 245 ? 17.302 -10.955 -0.968 1.00 97.19 245 ASP A C 1
ATOM 2001 O O . ASP A 1 245 ? 17.452 -10.095 -0.100 1.00 97.19 245 ASP A O 1
ATOM 2005 N N . PHE A 1 246 ? 17.105 -10.621 -2.247 1.00 98.19 246 PHE A N 1
ATOM 2006 C CA . PHE A 1 246 ? 17.071 -9.231 -2.696 1.00 98.19 246 PHE A CA 1
ATOM 2007 C C . PHE A 1 246 ? 15.880 -8.480 -2.097 1.00 98.19 246 PHE A C 1
ATOM 2009 O O . PHE A 1 246 ? 16.029 -7.330 -1.693 1.00 98.19 246 PHE A O 1
ATOM 2016 N N . HIS A 1 247 ? 14.707 -9.116 -2.025 1.00 98.50 247 HIS A N 1
ATOM 2017 C CA . HIS A 1 247 ? 13.500 -8.496 -1.496 1.00 98.50 247 HIS A CA 1
ATOM 2018 C C . HIS A 1 247 ? 13.660 -8.112 -0.028 1.00 98.50 247 HIS A C 1
ATOM 2020 O O . HIS A 1 247 ? 13.546 -6.933 0.307 1.00 98.50 247 HIS A O 1
ATOM 2026 N N . SER A 1 248 ? 14.025 -9.077 0.814 1.00 97.50 248 SER A N 1
ATOM 2027 C CA . SER A 1 248 ? 14.223 -8.857 2.247 1.00 97.50 248 SER A CA 1
ATOM 2028 C C . SER A 1 248 ? 15.258 -7.762 2.523 1.00 97.50 248 SER A C 1
ATOM 2030 O O . SER A 1 248 ? 15.052 -6.890 3.371 1.00 97.50 248 SER A O 1
ATOM 2032 N N . GLN A 1 249 ? 16.343 -7.702 1.749 1.00 97.38 249 GLN A N 1
ATOM 2033 C CA . GLN A 1 249 ? 17.356 -6.678 1.968 1.00 97.38 249 GLN A CA 1
ATOM 2034 C C . GLN A 1 249 ? 16.963 -5.306 1.404 1.00 97.38 249 GLN A C 1
ATOM 2036 O O . GLN A 1 249 ? 17.161 -4.288 2.074 1.00 97.38 249 GLN A O 1
ATOM 2041 N N . ARG A 1 250 ? 16.417 -5.252 0.183 1.00 97.56 250 ARG A N 1
ATOM 2042 C CA . ARG A 1 250 ? 16.286 -4.011 -0.601 1.00 97.56 250 ARG A CA 1
ATOM 2043 C C . ARG A 1 250 ? 14.903 -3.387 -0.610 1.00 97.56 250 ARG A C 1
ATOM 2045 O O . ARG A 1 250 ? 14.795 -2.218 -0.981 1.00 97.56 250 ARG A O 1
ATOM 2052 N N . ASN A 1 251 ? 13.849 -4.115 -0.254 1.00 98.31 251 ASN A N 1
ATOM 2053 C CA . ASN A 1 251 ? 12.519 -3.527 -0.235 1.00 98.31 251 ASN A CA 1
ATOM 2054 C C . ASN A 1 251 ? 12.365 -2.587 0.969 1.00 98.31 251 ASN A C 1
ATOM 2056 O O . ASN A 1 251 ? 12.817 -2.891 2.079 1.00 98.31 251 ASN A O 1
ATOM 2060 N N . PHE A 1 252 ? 11.783 -1.414 0.716 1.00 97.50 252 PHE A N 1
ATOM 2061 C CA . PHE A 1 252 ? 11.587 -0.370 1.731 1.00 97.50 252 PHE A CA 1
ATOM 2062 C C . PHE A 1 252 ? 10.192 0.265 1.704 1.00 97.50 252 PHE A C 1
ATOM 2064 O O . PHE A 1 252 ? 9.880 1.084 2.561 1.00 97.50 252 PHE A O 1
ATOM 2071 N N . PHE A 1 253 ? 9.353 -0.111 0.740 1.00 98.38 253 PHE A N 1
ATOM 2072 C CA . PHE A 1 253 ? 7.947 0.271 0.696 1.00 98.38 253 PHE A CA 1
ATOM 2073 C C . PHE A 1 253 ? 7.166 -0.786 -0.083 1.00 98.38 253 PHE A C 1
ATOM 2075 O O . PHE A 1 253 ? 7.635 -1.264 -1.124 1.00 98.38 253 PHE A O 1
ATOM 2082 N N . ALA A 1 254 ? 5.987 -1.140 0.419 1.00 98.69 254 ALA A N 1
ATOM 2083 C CA . ALA A 1 254 ? 5.045 -1.997 -0.272 1.00 98.69 254 ALA A CA 1
ATOM 2084 C C . ALA A 1 254 ? 3.612 -1.561 0.039 1.00 98.69 254 ALA A C 1
ATOM 2086 O O . ALA A 1 254 ? 3.295 -1.279 1.193 1.00 98.69 254 ALA A O 1
ATOM 2087 N N . ALA A 1 255 ? 2.746 -1.511 -0.971 1.00 98.69 255 ALA A N 1
ATOM 2088 C CA . ALA A 1 255 ? 1.342 -1.150 -0.785 1.00 98.69 255 ALA A CA 1
ATOM 2089 C C . ALA A 1 255 ? 0.441 -1.762 -1.862 1.00 98.69 255 ALA A C 1
ATOM 2091 O O . ALA A 1 255 ? 0.866 -1.953 -3.006 1.00 98.69 255 ALA A O 1
ATOM 2092 N N . TYR A 1 256 ? -0.816 -2.038 -1.514 1.00 97.69 256 TYR A N 1
ATOM 2093 C CA . TYR A 1 256 ? -1.819 -2.493 -2.478 1.00 97.69 256 TYR A CA 1
ATOM 2094 C C . TYR A 1 256 ? -3.205 -1.883 -2.204 1.00 97.69 256 TYR A C 1
ATOM 2096 O O . TYR A 1 256 ? -3.508 -1.520 -1.065 1.00 97.69 256 TYR A O 1
ATOM 2104 N N . PRO A 1 257 ? -4.061 -1.765 -3.236 1.00 97.19 257 PRO A N 1
ATOM 2105 C CA . PRO A 1 257 ? -5.377 -1.154 -3.115 1.00 97.19 257 PRO A CA 1
ATOM 2106 C C . PRO A 1 257 ? -6.402 -2.124 -2.517 1.00 97.19 257 PRO A C 1
ATOM 2108 O O . PRO A 1 257 ? -6.538 -3.278 -2.948 1.00 97.19 257 PRO A O 1
ATOM 2111 N N . ILE A 1 258 ? -7.213 -1.626 -1.587 1.00 95.81 258 ILE A N 1
ATOM 2112 C CA . ILE A 1 258 ? -8.285 -2.378 -0.934 1.00 95.81 258 ILE A CA 1
ATOM 2113 C C . ILE A 1 258 ? -9.595 -1.587 -0.937 1.00 95.81 258 ILE A C 1
ATOM 2115 O O . ILE A 1 258 ? -9.614 -0.361 -0.855 1.00 95.81 258 ILE A O 1
ATOM 2119 N N . ASN A 1 259 ? -10.707 -2.314 -1.014 1.00 94.38 259 ASN A N 1
ATOM 2120 C CA . ASN A 1 259 ? -12.022 -1.777 -0.708 1.00 94.38 259 ASN A CA 1
ATOM 2121 C C . ASN A 1 259 ? -12.493 -2.410 0.602 1.00 94.38 259 ASN A C 1
ATOM 2123 O O . ASN A 1 259 ? -12.708 -3.622 0.646 1.00 94.38 259 ASN A O 1
ATOM 2127 N N . PHE A 1 260 ? -12.581 -1.618 1.667 1.00 95.44 260 PHE A N 1
ATOM 2128 C CA . PHE A 1 260 ? -13.099 -2.085 2.949 1.00 95.44 260 PHE A CA 1
ATOM 2129 C C . PHE A 1 260 ? -14.618 -2.212 2.877 1.00 95.44 260 PHE A C 1
ATOM 2131 O O . PHE A 1 260 ? -15.299 -1.285 2.446 1.00 95.44 260 PHE A O 1
ATOM 2138 N N . GLN A 1 261 ? -15.135 -3.363 3.292 1.00 93.50 261 GLN A N 1
ATOM 2139 C CA . GLN A 1 261 ? -16.562 -3.671 3.265 1.00 93.50 261 GLN A CA 1
ATOM 2140 C C . GLN A 1 261 ? -17.151 -3.458 4.658 1.00 93.50 261 GLN A C 1
ATOM 2142 O O . GLN A 1 261 ? -16.686 -4.077 5.608 1.00 93.50 261 GLN A O 1
ATOM 2147 N N . PHE A 1 262 ? -18.156 -2.593 4.784 1.00 91.44 262 PHE A N 1
ATOM 2148 C CA . PHE A 1 262 ? -18.824 -2.296 6.063 1.00 91.44 262 PHE A CA 1
ATOM 2149 C C . PHE A 1 262 ? -20.305 -2.700 6.080 1.00 91.44 262 PHE A C 1
ATOM 2151 O O . PHE A 1 262 ? -20.913 -2.760 7.144 1.00 91.44 262 PHE A O 1
ATOM 2158 N N . GLU A 1 263 ? -20.883 -2.972 4.912 1.00 83.25 263 GLU A N 1
ATOM 2159 C CA . GLU A 1 263 ? -22.290 -3.325 4.736 1.00 83.25 263 GLU A CA 1
ATOM 2160 C C . GLU A 1 263 ? -22.429 -4.841 4.538 1.00 83.25 263 GLU A C 1
ATOM 2162 O O . GLU A 1 263 ? -21.535 -5.472 3.982 1.00 83.25 263 GLU A O 1
ATOM 2167 N N . GLU A 1 264 ? -23.562 -5.398 4.975 1.00 68.06 264 GLU A N 1
ATOM 2168 C CA . GLU A 1 264 ? -23.973 -6.800 4.782 1.00 68.06 264 GLU A CA 1
ATOM 2169 C C . GLU A 1 264 ? -23.144 -7.885 5.501 1.00 68.06 264 GLU A C 1
ATOM 2171 O O . GLU A 1 264 ? -22.246 -8.501 4.938 1.00 68.06 264 GLU A O 1
ATOM 2176 N N . ALA A 1 265 ? -23.544 -8.229 6.731 1.00 63.88 265 ALA A N 1
ATOM 2177 C CA . ALA A 1 265 ? -23.391 -9.575 7.297 1.00 63.88 265 ALA A CA 1
ATOM 2178 C C . ALA A 1 265 ? -24.233 -9.714 8.574 1.00 63.88 265 ALA A C 1
ATOM 2180 O O . ALA A 1 265 ? -24.297 -8.797 9.392 1.00 63.88 265 ALA A O 1
ATOM 2181 N N . THR A 1 266 ? -24.837 -10.883 8.799 1.00 79.31 266 THR A N 1
ATOM 2182 C CA . THR A 1 266 ? -25.355 -11.254 10.125 1.00 79.31 266 THR A CA 1
ATOM 2183 C C . THR A 1 266 ? -24.177 -11.722 10.977 1.00 79.31 266 THR A C 1
ATOM 2185 O O . THR A 1 266 ? -23.771 -12.880 10.918 1.00 79.31 266 THR A O 1
ATOM 2188 N N . ILE A 1 267 ? -23.578 -10.806 11.738 1.00 86.56 267 ILE A N 1
ATOM 2189 C CA . ILE A 1 267 ? -22.466 -11.126 12.640 1.00 86.56 267 ILE A CA 1
ATOM 2190 C C . ILE A 1 267 ? -23.037 -11.535 13.993 1.00 86.56 267 ILE A C 1
ATOM 2192 O O . ILE A 1 267 ? -23.888 -10.842 14.552 1.00 86.56 267 ILE A O 1
ATOM 2196 N N . GLN A 1 268 ? -22.559 -12.651 14.543 1.00 91.25 268 GLN A N 1
ATOM 2197 C CA . GLN A 1 268 ? -22.888 -13.025 15.913 1.00 91.25 268 GLN A CA 1
ATOM 2198 C C . GLN A 1 268 ? -22.389 -11.940 16.871 1.00 91.25 268 GLN A C 1
ATOM 2200 O O . GLN A 1 268 ? -21.209 -11.587 16.854 1.00 91.25 268 GLN A O 1
ATOM 2205 N N . LYS A 1 269 ? -23.285 -11.433 17.723 1.00 94.88 269 LYS A N 1
ATOM 2206 C CA . LYS A 1 269 ? -22.932 -10.435 18.731 1.00 94.88 269 LYS A CA 1
ATOM 2207 C C . LYS A 1 269 ? -21.842 -11.001 19.658 1.00 94.88 269 LYS A C 1
ATOM 2209 O O . LYS A 1 269 ? -22.090 -12.027 20.296 1.00 94.88 269 LYS A O 1
ATOM 2214 N N . PRO A 1 270 ? -20.656 -10.373 19.739 1.00 95.62 270 PRO A N 1
ATOM 2215 C CA . PRO A 1 270 ? -19.614 -10.816 20.654 1.00 95.62 270 PRO A CA 1
ATOM 2216 C C . PRO A 1 270 ? -20.013 -10.526 22.104 1.00 95.62 270 PRO A C 1
ATOM 2218 O O . PRO A 1 270 ? -20.744 -9.575 22.380 1.00 95.62 270 PRO A O 1
ATOM 2221 N N . PHE A 1 271 ? -19.497 -11.333 23.028 1.00 96.94 271 PHE A N 1
ATOM 2222 C CA . PHE A 1 271 ? -19.607 -11.103 24.465 1.00 96.94 271 PHE A CA 1
ATOM 2223 C C . PHE A 1 271 ? -18.203 -10.922 25.047 1.00 96.94 271 PHE A C 1
ATOM 2225 O O . PHE A 1 271 ? -17.359 -11.812 24.906 1.00 96.94 271 PHE A O 1
ATOM 2232 N N . TYR A 1 272 ? -17.932 -9.769 25.660 1.00 98.06 272 TYR A N 1
ATOM 2233 C CA . TYR A 1 272 ? -16.642 -9.457 26.270 1.00 98.06 272 TYR A CA 1
ATOM 2234 C C . TYR A 1 272 ? -16.735 -8.330 27.300 1.00 98.06 272 TYR A C 1
ATOM 2236 O O . TYR A 1 272 ? -17.461 -7.357 27.100 1.00 98.06 272 TYR A O 1
ATOM 2244 N N . VAL A 1 273 ? -15.933 -8.433 28.365 1.00 98.12 273 VAL A N 1
ATOM 2245 C CA . VAL A 1 273 ? -15.775 -7.386 29.383 1.00 98.12 273 VAL A CA 1
ATOM 2246 C C . VAL A 1 273 ? -14.363 -6.812 29.299 1.00 98.12 273 VAL A C 1
ATOM 2248 O O . VAL A 1 273 ? -13.376 -7.504 29.546 1.00 98.12 273 VAL A O 1
ATOM 2251 N N . PHE A 1 274 ? -14.269 -5.528 28.973 1.00 98.19 274 PHE A N 1
ATOM 2252 C CA . PHE A 1 274 ? -13.027 -4.770 28.884 1.00 98.19 274 PHE A CA 1
ATOM 2253 C C . PHE A 1 274 ? -12.637 -4.221 30.260 1.00 98.19 274 PHE A C 1
ATOM 2255 O O . PHE A 1 274 ? -13.339 -3.369 30.809 1.00 98.19 274 PHE A O 1
ATOM 2262 N N . ASN A 1 275 ? -11.496 -4.677 30.788 1.00 97.44 275 ASN A N 1
ATOM 2263 C CA . ASN A 1 275 ? -10.984 -4.300 32.116 1.00 97.44 275 ASN A CA 1
ATOM 2264 C C . ASN A 1 275 ? -9.665 -3.506 32.076 1.00 97.44 275 ASN A C 1
ATOM 2266 O O . ASN A 1 275 ? -9.172 -3.087 33.120 1.00 97.44 275 ASN A O 1
ATOM 2270 N N . LYS A 1 276 ? -9.080 -3.298 30.891 1.00 97.56 276 LYS A N 1
ATOM 2271 C CA . LYS A 1 276 ? -7.817 -2.567 30.701 1.00 97.56 276 LYS A CA 1
ATOM 2272 C C . LYS A 1 276 ? -7.944 -1.540 29.583 1.00 97.56 276 LYS A C 1
ATOM 2274 O O . LYS A 1 276 ? -8.799 -1.683 28.713 1.00 97.56 276 LYS A O 1
ATOM 2279 N N . ASP A 1 277 ? -7.166 -0.465 29.659 1.00 98.50 277 ASP A N 1
ATOM 2280 C CA . ASP A 1 277 ? -7.178 0.578 28.631 1.00 98.50 277 ASP A CA 1
ATOM 2281 C C . ASP A 1 277 ? -6.557 0.027 27.345 1.00 98.50 277 ASP A C 1
ATOM 2283 O O . ASP A 1 277 ? -5.570 -0.707 27.413 1.00 98.50 277 ASP A O 1
ATOM 2287 N N . LEU A 1 278 ? -7.125 0.383 26.190 1.00 98.69 278 LEU A N 1
ATOM 2288 C CA . LEU A 1 278 ? -6.605 -0.017 24.878 1.00 98.69 278 LEU A CA 1
ATOM 2289 C C . LEU A 1 278 ? -6.222 1.216 24.062 1.00 98.69 278 LEU A C 1
ATOM 2291 O O . LEU A 1 278 ? -6.969 2.197 24.008 1.00 98.69 278 LEU A O 1
ATOM 2295 N N . TYR A 1 279 ? -5.062 1.165 23.416 1.00 97.69 279 TYR A N 1
ATOM 2296 C CA . TYR A 1 279 ? -4.506 2.281 22.661 1.00 97.69 279 TYR A CA 1
ATOM 2297 C C . TYR A 1 279 ? -3.664 1.809 21.476 1.00 97.69 279 TYR A C 1
ATOM 2299 O O . TYR A 1 279 ? -3.312 0.634 21.360 1.00 97.69 279 TYR A O 1
ATOM 2307 N N . TYR A 1 280 ? -3.359 2.754 20.586 1.00 96.88 280 TYR A N 1
ATOM 2308 C CA . TYR A 1 280 ? -2.563 2.522 19.386 1.00 96.88 280 TYR A CA 1
ATOM 2309 C C . TYR A 1 280 ? -1.243 1.794 19.694 1.00 96.88 280 TYR A C 1
ATOM 2311 O O . TYR A 1 280 ? -0.527 2.151 20.629 1.00 96.88 280 TYR A O 1
ATOM 2319 N N . GLY A 1 281 ? -0.904 0.806 18.870 1.00 96.25 281 GLY A N 1
ATOM 2320 C CA . GLY A 1 281 ? 0.313 0.003 18.972 1.00 96.25 281 GLY A CA 1
ATOM 2321 C C . GLY A 1 281 ? 0.195 -1.219 19.885 1.00 96.25 281 GLY A C 1
ATOM 2322 O O . GLY A 1 281 ? 1.111 -2.038 19.899 1.00 96.25 281 GLY A O 1
ATOM 2323 N N . MET A 1 282 ? -0.908 -1.384 20.625 1.00 97.81 282 MET A N 1
ATOM 2324 C CA . MET A 1 282 ? -1.138 -2.595 21.417 1.00 97.81 282 MET A CA 1
ATOM 2325 C C . MET A 1 282 ? -1.409 -3.810 20.527 1.00 97.81 282 MET A C 1
ATOM 2327 O O . MET A 1 282 ? -2.118 -3.709 19.526 1.00 97.81 282 MET A O 1
ATOM 2331 N N . GLN A 1 283 ? -0.891 -4.970 20.938 1.00 97.38 283 GLN A N 1
ATOM 2332 C CA . GLN A 1 283 ? -1.198 -6.256 20.321 1.00 97.38 283 GLN A CA 1
ATOM 2333 C C . GLN A 1 283 ? -1.598 -7.277 21.384 1.00 97.38 283 GLN A C 1
ATOM 2335 O O . GLN A 1 283 ? -0.742 -7.797 22.099 1.00 97.38 283 GLN A O 1
ATOM 2340 N N . ASP A 1 284 ? -2.895 -7.554 21.509 1.00 96.50 284 ASP A N 1
ATOM 2341 C CA . ASP A 1 284 ? -3.403 -8.517 22.485 1.00 96.50 284 ASP A CA 1
ATOM 2342 C C . ASP A 1 284 ? -4.841 -8.995 22.198 1.00 96.50 284 ASP A C 1
ATOM 2344 O O . ASP A 1 284 ? -5.497 -8.593 21.234 1.00 96.50 284 ASP A O 1
ATOM 2348 N N . TYR A 1 285 ? -5.337 -9.891 23.056 1.00 97.94 285 TYR A N 1
ATOM 2349 C CA . TYR A 1 285 ? -6.668 -10.482 22.924 1.00 97.94 285 TYR A CA 1
ATOM 2350 C C . TYR A 1 285 ? -7.826 -9.497 23.180 1.00 97.94 285 TYR A C 1
ATOM 2352 O O . TYR A 1 285 ? -8.870 -9.614 22.541 1.00 97.94 285 TYR A O 1
ATOM 2360 N N . ASP A 1 286 ? -7.667 -8.496 24.048 1.00 98.38 286 ASP A N 1
ATOM 2361 C CA . ASP A 1 286 ? -8.709 -7.487 24.287 1.00 98.38 286 ASP A CA 1
ATOM 2362 C C . ASP A 1 286 ? -8.861 -6.594 23.058 1.00 98.38 286 ASP A C 1
ATOM 2364 O O . ASP A 1 286 ? -9.980 -6.259 22.686 1.00 98.38 286 ASP A O 1
ATOM 2368 N N . VAL A 1 287 ? -7.761 -6.251 22.380 1.00 98.62 287 VAL A N 1
ATOM 2369 C CA . VAL A 1 287 ? -7.813 -5.535 21.098 1.00 98.62 287 VAL A CA 1
ATOM 2370 C C . VAL A 1 287 ? -8.548 -6.369 20.048 1.00 98.62 287 VAL A C 1
ATOM 2372 O O . VAL A 1 287 ? -9.373 -5.838 19.305 1.00 98.62 287 VAL A O 1
ATOM 2375 N N . LYS A 1 288 ? -8.323 -7.687 20.014 1.00 98.44 288 LYS A N 1
ATOM 2376 C CA . LYS A 1 288 ? -9.053 -8.585 19.107 1.00 98.44 288 LYS A CA 1
ATOM 2377 C C . LYS A 1 288 ? -10.555 -8.546 19.389 1.00 98.44 288 LYS A C 1
ATOM 2379 O O . LYS A 1 288 ? -11.358 -8.422 18.464 1.00 98.44 288 LYS A O 1
ATOM 2384 N N . MET A 1 289 ? -10.939 -8.605 20.662 1.00 98.38 289 MET A N 1
ATOM 2385 C CA . MET A 1 289 ? -12.344 -8.515 21.058 1.00 98.38 289 MET A CA 1
ATOM 2386 C C . MET A 1 289 ? -12.935 -7.133 20.771 1.00 98.38 289 MET A C 1
ATOM 2388 O O . MET A 1 289 ? -14.058 -7.054 20.280 1.00 98.38 289 MET A O 1
ATOM 2392 N N . LEU A 1 290 ? -12.169 -6.055 20.965 1.00 98.69 290 LEU A N 1
ATOM 2393 C CA . LEU A 1 290 ? -12.548 -4.698 20.572 1.00 98.69 290 LEU A CA 1
ATOM 2394 C C . LEU A 1 290 ? -12.855 -4.630 19.074 1.00 98.69 290 LEU A C 1
ATOM 2396 O O . LEU A 1 290 ? -13.927 -4.166 18.701 1.00 98.69 290 LEU A O 1
ATOM 2400 N N . GLN A 1 291 ? -11.959 -5.121 18.216 1.00 98.56 291 GLN A N 1
ATOM 2401 C CA . GLN A 1 291 ? -12.162 -5.143 16.764 1.00 98.56 291 GLN A CA 1
ATOM 2402 C C . GLN A 1 291 ? -13.416 -5.926 16.379 1.00 98.56 291 GLN A C 1
ATOM 2404 O O . GLN A 1 291 ? -14.180 -5.482 15.528 1.00 98.56 291 GLN A O 1
ATOM 2409 N N . CYS A 1 292 ? -13.675 -7.055 17.036 1.00 97.50 292 CYS A N 1
ATOM 2410 C CA . CYS A 1 292 ? -14.872 -7.849 16.786 1.00 97.50 292 CYS A CA 1
ATOM 2411 C C . CYS A 1 292 ? -16.159 -7.138 17.248 1.00 97.50 292 CYS A C 1
ATOM 2413 O O . CYS A 1 292 ? -17.157 -7.171 16.526 1.00 97.50 292 CYS A O 1
ATOM 2415 N N . CYS A 1 293 ? -16.136 -6.418 18.376 1.00 97.75 293 CYS A N 1
ATOM 2416 C CA . CYS A 1 293 ? -17.235 -5.539 18.794 1.00 97.75 293 CYS A CA 1
ATOM 2417 C C . CYS A 1 293 ? -17.451 -4.384 17.803 1.00 97.75 293 CYS A C 1
ATOM 2419 O O . CYS A 1 293 ? -18.576 -4.127 17.385 1.00 97.75 293 CYS A O 1
ATOM 2421 N N . LEU A 1 294 ? -16.381 -3.713 17.368 1.00 97.81 294 LEU A N 1
ATOM 2422 C CA . LEU A 1 294 ? -16.447 -2.624 16.386 1.00 97.81 294 LEU A CA 1
ATOM 2423 C C . LEU A 1 294 ? -16.954 -3.114 15.026 1.00 97.81 294 LEU A C 1
ATOM 2425 O O . LEU A 1 294 ? -17.716 -2.415 14.362 1.00 97.81 294 LEU A O 1
ATOM 2429 N N . LYS A 1 295 ? -16.572 -4.328 14.627 1.00 96.50 295 LYS A N 1
ATOM 2430 C CA . LYS A 1 295 ? -17.064 -4.987 13.417 1.00 96.50 295 LYS A CA 1
ATOM 2431 C C . LYS A 1 295 ? -18.566 -5.247 13.504 1.00 96.50 295 LYS A C 1
ATOM 2433 O O . LYS A 1 295 ? -19.286 -4.906 12.573 1.00 96.50 295 LYS A O 1
ATOM 2438 N N . TYR A 1 296 ? -19.049 -5.766 14.637 1.00 95.88 296 TYR A N 1
ATOM 2439 C CA . TYR A 1 296 ? -20.485 -5.925 14.895 1.00 95.88 296 TYR A CA 1
ATOM 2440 C C . TYR A 1 296 ? -21.243 -4.587 14.832 1.00 95.88 296 TYR A C 1
ATOM 2442 O O . TYR A 1 296 ? -22.351 -4.523 14.310 1.00 95.88 296 TYR A O 1
ATOM 2450 N N . GLU A 1 297 ? -20.631 -3.496 15.299 1.00 95.62 297 GLU A N 1
ATOM 2451 C CA . GLU A 1 297 ? -21.208 -2.145 15.237 1.00 95.62 297 GLU A CA 1
ATOM 2452 C C . GLU A 1 297 ? -21.213 -1.513 13.832 1.00 95.62 297 GLU A C 1
ATOM 2454 O O . GLU A 1 297 ? -21.704 -0.385 13.692 1.00 95.62 297 GLU A O 1
ATOM 2459 N N . GLY A 1 298 ? -20.666 -2.201 12.820 1.00 95.81 298 GLY A N 1
ATOM 2460 C CA . GLY A 1 298 ? -20.502 -1.697 11.452 1.00 95.81 298 GLY A CA 1
ATOM 2461 C C . GLY A 1 298 ? -19.363 -0.683 11.301 1.00 95.81 298 GLY A C 1
ATOM 2462 O O . GLY A 1 298 ? -19.357 0.112 10.367 1.00 95.81 298 GLY A O 1
ATOM 2463 N N . LEU A 1 299 ? -18.418 -0.659 12.245 1.00 96.75 299 LEU A N 1
ATOM 2464 C CA . LEU A 1 299 ? -17.352 0.348 12.339 1.00 96.75 299 LEU A CA 1
ATOM 2465 C C . LEU A 1 299 ? -15.965 -0.199 11.996 1.00 96.75 299 LEU A C 1
ATOM 2467 O O . LEU A 1 299 ? -15.021 0.579 11.868 1.00 96.75 299 LEU A O 1
ATOM 2471 N N . PHE A 1 300 ? -15.838 -1.515 11.839 1.00 97.12 300 PHE A N 1
ATOM 2472 C CA . PHE A 1 300 ? -14.622 -2.194 11.404 1.00 97.12 300 PHE A CA 1
ATOM 2473 C C . PHE A 1 300 ? -14.947 -3.098 10.202 1.00 97.12 300 PHE A C 1
ATOM 2475 O O . PHE A 1 300 ? -16.009 -3.725 10.215 1.00 97.12 300 PHE A O 1
ATOM 2482 N N . PRO A 1 301 ? -14.088 -3.183 9.167 1.00 96.62 301 PRO A N 1
ATOM 2483 C CA . PRO A 1 301 ? -14.442 -3.863 7.923 1.00 96.62 301 PRO A CA 1
ATOM 2484 C C . PRO A 1 301 ? -14.672 -5.368 8.092 1.00 96.62 301 PRO A C 1
ATOM 2486 O O . PRO A 1 301 ? -13.916 -6.053 8.780 1.00 96.62 301 PRO A O 1
ATOM 2489 N N . LEU A 1 302 ? -15.681 -5.901 7.404 1.00 95.00 302 LEU A N 1
ATOM 2490 C CA . LEU A 1 302 ? -16.047 -7.319 7.378 1.00 95.00 302 LEU A CA 1
ATOM 2491 C C . LEU A 1 302 ? -14.980 -8.189 6.716 1.00 95.00 302 LEU A C 1
ATOM 2493 O O . LEU A 1 302 ? -14.739 -9.311 7.152 1.00 95.00 302 LEU A O 1
ATOM 2497 N N . ASN A 1 303 ? -14.325 -7.649 5.690 1.00 94.44 303 ASN A N 1
ATOM 2498 C CA . ASN A 1 303 ? -13.257 -8.305 4.942 1.00 94.44 303 ASN A CA 1
ATOM 2499 C C . ASN A 1 303 ? -11.857 -8.101 5.548 1.00 94.44 303 ASN A C 1
ATOM 2501 O O . ASN A 1 303 ? -10.862 -8.291 4.851 1.00 94.44 303 ASN A O 1
ATOM 2505 N N . SER A 1 304 ? -11.791 -7.721 6.824 1.00 96.00 304 SER A N 1
ATOM 2506 C CA . SER A 1 304 ? -10.570 -7.655 7.629 1.00 96.00 304 SER A CA 1
ATOM 2507 C C . SER A 1 304 ? -10.702 -8.598 8.817 1.00 96.00 304 SER A C 1
ATOM 2509 O O . SER A 1 304 ? -11.776 -8.693 9.403 1.00 96.00 304 SER A O 1
ATOM 2511 N N . ASP A 1 305 ? -9.634 -9.258 9.240 1.00 96.88 305 ASP A N 1
ATOM 2512 C CA . ASP A 1 305 ? -9.634 -10.071 10.457 1.00 96.88 305 ASP A CA 1
ATOM 2513 C C . ASP A 1 305 ? -9.693 -9.215 11.734 1.00 96.88 305 ASP A C 1
ATOM 2515 O O . ASP A 1 305 ? -9.310 -8.050 11.739 1.00 96.88 305 ASP A O 1
ATOM 2519 N N . CYS A 1 306 ? -10.145 -9.803 12.850 1.00 97.44 306 CYS A N 1
ATOM 2520 C CA . CYS A 1 306 ? -9.837 -9.255 14.177 1.00 97.44 306 CYS A CA 1
ATOM 2521 C C . CYS A 1 306 ? -8.443 -9.776 14.581 1.00 97.44 306 CYS A C 1
ATOM 2523 O O . CYS A 1 306 ? -8.340 -10.831 15.219 1.00 97.44 306 CYS A O 1
ATOM 2525 N N . THR A 1 307 ? -7.376 -9.102 14.149 1.00 97.94 307 THR A N 1
ATOM 2526 C CA . THR A 1 307 ? -5.989 -9.573 14.338 1.00 97.94 307 THR A CA 1
ATOM 2527 C C . THR A 1 307 ? -5.483 -9.391 15.766 1.00 97.94 307 THR A C 1
ATOM 2529 O O . THR A 1 307 ? -4.552 -10.070 16.195 1.00 97.94 307 THR A O 1
ATOM 2532 N N . GLY A 1 308 ? -6.109 -8.489 16.524 1.00 98.06 308 GLY A N 1
ATOM 2533 C CA . GLY A 1 308 ? -5.647 -8.082 17.844 1.00 98.06 308 GLY A CA 1
ATOM 2534 C C . GLY A 1 308 ? -4.551 -7.026 17.827 1.00 98.06 308 GLY A C 1
ATOM 2535 O O . GLY A 1 308 ? -4.063 -6.687 18.897 1.00 98.06 308 GLY A O 1
ATOM 2536 N N . TYR A 1 309 ? -4.183 -6.482 16.665 1.00 98.25 309 TYR A N 1
ATOM 2537 C CA . TYR A 1 309 ? -3.265 -5.348 16.558 1.00 98.25 309 TYR A CA 1
ATOM 2538 C C . TYR A 1 309 ? -4.021 -4.018 16.419 1.00 98.25 309 TYR A C 1
ATOM 2540 O O . TYR A 1 309 ? -4.823 -3.847 15.503 1.00 98.25 309 TYR A O 1
ATOM 2548 N N . PHE A 1 310 ? -3.760 -3.064 17.314 1.00 98.38 310 PHE A N 1
ATOM 2549 C CA . PHE A 1 310 ? -4.401 -1.750 17.329 1.00 98.38 310 PHE A CA 1
ATOM 2550 C C . PHE A 1 310 ? -3.608 -0.771 16.452 1.00 98.38 310 PHE A C 1
ATOM 2552 O O . PHE A 1 310 ? -2.773 -0.015 16.950 1.00 98.38 310 PHE A O 1
ATOM 2559 N N . GLY A 1 311 ? -3.886 -0.756 15.151 1.00 97.56 311 GLY A N 1
ATOM 2560 C CA . GLY A 1 311 ? -3.292 0.177 14.191 1.00 97.56 311 GLY A CA 1
ATOM 2561 C C . GLY A 1 311 ? -4.213 1.344 13.817 1.00 97.56 311 GLY A C 1
ATOM 2562 O O . GLY A 1 311 ? -5.133 1.723 14.555 1.00 97.56 311 GLY A O 1
AT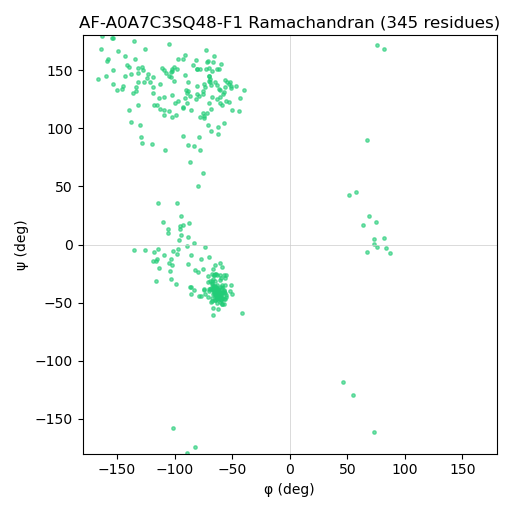OM 2563 N N . GLY A 1 312 ? -3.946 1.945 12.655 1.00 97.19 312 GLY A N 1
ATOM 2564 C CA . GLY A 1 312 ? -4.686 3.099 12.146 1.00 97.19 312 GLY A CA 1
ATOM 2565 C C . GLY A 1 312 ? -6.156 2.795 11.835 1.00 97.19 312 GLY A C 1
ATOM 2566 O O . GLY A 1 312 ? -7.016 3.665 12.016 1.00 97.19 312 GLY A O 1
ATOM 2567 N N . LEU A 1 313 ? -6.482 1.564 11.424 1.00 97.88 313 LEU A N 1
ATOM 2568 C CA . LEU A 1 313 ? -7.858 1.160 11.121 1.00 97.88 313 LEU A CA 1
ATOM 2569 C C . LEU A 1 313 ? -8.693 1.045 12.402 1.00 97.88 313 LEU A C 1
ATOM 2571 O O . LEU A 1 313 ? -9.797 1.586 12.471 1.00 97.88 313 LEU A O 1
ATOM 2575 N N . THR A 1 314 ? -8.145 0.416 13.440 1.00 98.44 314 THR A N 1
ATOM 2576 C CA . THR A 1 314 ? -8.750 0.282 14.770 1.00 98.44 314 THR A CA 1
ATOM 2577 C C . THR A 1 314 ? -8.882 1.651 15.421 1.00 98.44 314 THR A C 1
ATOM 2579 O O . THR A 1 314 ? -9.946 1.975 15.942 1.00 98.44 314 THR A O 1
ATOM 2582 N N . LEU A 1 315 ? -7.861 2.508 15.313 1.00 98.00 315 LEU A N 1
ATOM 2583 C CA . LEU A 1 315 ? -7.925 3.893 15.784 1.00 98.00 315 LEU A CA 1
ATOM 2584 C C . LEU A 1 315 ? -9.085 4.658 15.141 1.00 98.00 315 LEU A C 1
ATOM 2586 O O . LEU A 1 315 ? -9.848 5.329 15.840 1.00 98.00 315 LEU A O 1
ATOM 2590 N N . SER A 1 316 ? -9.244 4.540 13.820 1.00 97.50 316 SER A N 1
ATOM 2591 C CA . SER A 1 316 ? -10.366 5.157 13.112 1.00 97.50 316 SER A CA 1
ATOM 2592 C C . SER A 1 316 ? -11.710 4.570 13.553 1.00 97.50 316 SER A C 1
ATOM 2594 O O . SER A 1 316 ? -12.660 5.321 13.773 1.00 97.50 316 SER A O 1
ATOM 2596 N N . ALA A 1 317 ? -11.797 3.249 13.720 1.00 98.31 317 ALA A N 1
ATOM 2597 C CA . ALA A 1 317 ? -13.012 2.561 14.147 1.00 98.31 317 ALA A CA 1
ATOM 2598 C C . ALA A 1 317 ? -13.434 2.955 15.575 1.00 98.31 317 ALA A C 1
ATOM 2600 O O . ALA A 1 317 ? -14.611 3.226 15.816 1.00 98.31 317 ALA A O 1
ATOM 2601 N N . VAL A 1 318 ? -12.482 3.081 16.506 1.00 98.62 318 VAL A N 1
ATOM 2602 C CA . VAL A 1 318 ? -12.731 3.556 17.877 1.00 98.62 318 VAL A CA 1
ATOM 2603 C C . VAL A 1 318 ? -13.215 5.002 17.873 1.00 98.62 318 VAL A C 1
ATOM 2605 O O . VAL A 1 318 ? -14.186 5.310 18.559 1.00 98.62 318 VAL A O 1
ATOM 2608 N N . LYS A 1 319 ? -12.607 5.890 17.076 1.00 98.56 319 LYS A N 1
ATOM 2609 C CA . LYS A 1 319 ? -13.088 7.277 16.953 1.00 98.56 319 LYS A CA 1
ATOM 2610 C C . LYS A 1 319 ? -14.517 7.341 16.424 1.00 98.56 319 LYS A C 1
ATOM 2612 O O . LYS A 1 319 ? -15.324 8.101 16.953 1.00 98.56 319 LYS A O 1
ATOM 2617 N N . ASN A 1 320 ? -14.853 6.504 15.443 1.00 98.50 320 ASN A N 1
ATOM 2618 C CA . ASN A 1 320 ? -16.215 6.413 14.924 1.00 98.50 320 ASN A CA 1
ATOM 2619 C C . ASN A 1 320 ? -17.191 5.849 15.971 1.00 98.50 320 ASN A C 1
ATOM 2621 O O . ASN A 1 320 ? -18.312 6.338 16.079 1.00 98.50 320 ASN A O 1
ATOM 2625 N N . PHE A 1 321 ? -16.768 4.878 16.786 1.00 98.69 321 PHE A N 1
ATOM 2626 C CA . PHE A 1 321 ? -17.564 4.359 17.904 1.00 98.69 321 PHE A CA 1
ATOM 2627 C C . PHE A 1 321 ? -17.814 5.440 18.955 1.00 98.69 321 PHE A C 1
ATOM 2629 O O . PHE A 1 321 ? -18.948 5.658 19.376 1.00 98.69 321 PHE A O 1
ATOM 2636 N N . GLN A 1 322 ? -16.764 6.164 19.335 1.00 98.81 322 GLN A N 1
ATOM 2637 C CA . GLN A 1 322 ? -16.857 7.282 20.264 1.00 98.81 322 GLN A CA 1
ATOM 2638 C C . GLN A 1 322 ? -17.807 8.356 19.728 1.00 98.81 322 GLN A C 1
ATOM 2640 O O . GLN A 1 322 ? -18.706 8.778 20.449 1.00 98.81 322 GLN A O 1
ATOM 2645 N N . ALA A 1 323 ? -17.694 8.721 18.449 1.00 98.69 323 ALA A N 1
ATOM 2646 C CA . ALA A 1 323 ? -18.610 9.653 17.798 1.00 98.69 323 ALA A CA 1
ATOM 2647 C C . ALA A 1 323 ? -20.066 9.154 17.822 1.00 98.69 323 ALA A C 1
ATOM 2649 O O . ALA A 1 323 ? -20.959 9.899 18.222 1.00 98.69 323 ALA A O 1
ATOM 2650 N N . LYS A 1 324 ? -20.297 7.883 17.457 1.00 98.31 324 LYS A N 1
ATOM 2651 C CA . LYS A 1 324 ? -21.621 7.233 17.435 1.00 98.31 324 LYS A CA 1
ATOM 2652 C C . LYS A 1 324 ? -22.322 7.289 18.794 1.00 98.31 324 LYS A C 1
ATOM 2654 O O . LYS A 1 324 ? -23.540 7.430 18.844 1.00 98.31 324 LYS A O 1
ATOM 2659 N N . TYR A 1 325 ? -21.560 7.202 19.882 1.00 98.38 325 TYR A N 1
ATOM 2660 C CA . TYR A 1 325 ? -22.082 7.188 21.249 1.00 98.38 325 TYR A CA 1
ATOM 2661 C C . TYR A 1 325 ? -21.864 8.496 22.026 1.00 98.38 325 TYR A C 1
ATOM 2663 O O . TYR A 1 325 ? -22.063 8.515 23.239 1.00 98.38 325 TYR A O 1
ATOM 2671 N N . GLY A 1 326 ? -21.493 9.591 21.352 1.00 98.25 326 GLY A N 1
ATOM 2672 C CA . GLY A 1 326 ? -21.359 10.915 21.975 1.00 98.25 326 GLY A CA 1
ATOM 2673 C C . GLY A 1 326 ? -20.194 11.045 22.965 1.00 98.25 326 GLY A C 1
ATOM 2674 O O . GLY A 1 326 ? -20.245 11.876 23.868 1.00 98.25 326 GLY A O 1
ATOM 2675 N N . LEU A 1 327 ? -19.155 10.224 22.816 1.00 98.38 327 LEU A N 1
ATOM 2676 C CA . LEU A 1 327 ? -17.947 10.233 23.640 1.00 98.38 327 LEU A CA 1
ATOM 2677 C C . LEU A 1 327 ? -16.846 11.115 23.017 1.00 98.38 327 LEU A C 1
ATOM 2679 O O . LEU A 1 327 ? -16.848 11.345 21.802 1.00 98.38 327 LEU A O 1
ATOM 2683 N N . PRO A 1 328 ? -15.850 11.565 23.806 1.00 98.00 328 PRO A N 1
ATOM 2684 C CA . PRO A 1 328 ? -14.655 12.209 23.264 1.00 98.00 328 PRO A CA 1
ATOM 2685 C C . PRO A 1 328 ? -13.947 11.315 22.233 1.00 98.00 328 PRO A C 1
ATOM 2687 O O . PRO A 1 328 ? -13.555 10.195 22.548 1.00 98.00 328 PRO A O 1
ATOM 2690 N N . GLN A 1 329 ? -13.755 11.818 21.008 1.00 97.88 329 GLN A N 1
ATOM 2691 C CA . GLN A 1 329 ? -13.187 11.080 19.864 1.00 97.88 329 GLN A CA 1
ATOM 2692 C C . GLN A 1 329 ? -11.651 10.997 19.920 1.00 97.88 329 GLN A C 1
ATOM 2694 O O . GLN A 1 329 ? -10.937 11.349 18.976 1.00 97.88 329 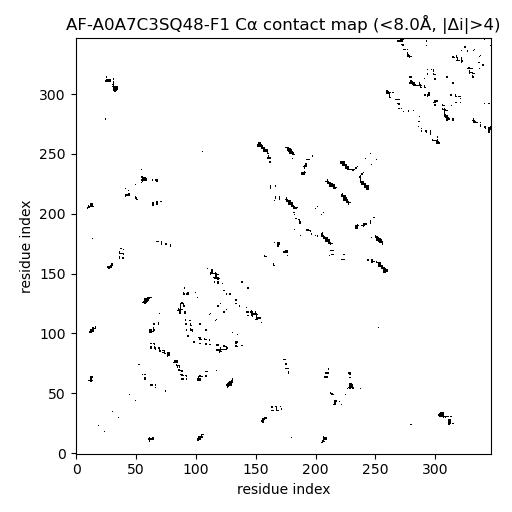GLN A O 1
ATOM 2699 N N . THR A 1 330 ? -11.120 10.580 21.065 1.00 97.25 330 THR A N 1
ATOM 2700 C CA . THR A 1 330 ? -9.676 10.494 21.311 1.00 97.25 330 THR A CA 1
ATOM 2701 C C . THR A 1 330 ? -9.032 9.352 20.528 1.00 97.25 330 THR A C 1
ATOM 2703 O O . THR A 1 330 ? -7.854 9.426 20.189 1.00 97.25 330 THR A O 1
ATOM 2706 N N . GLY A 1 331 ? -9.795 8.300 20.219 1.00 97.12 331 GLY A N 1
ATOM 2707 C CA . GLY A 1 331 ? -9.268 7.019 19.753 1.00 97.12 331 GLY A CA 1
ATOM 2708 C C . GLY A 1 331 ? -8.645 6.167 20.867 1.00 97.12 331 GLY A C 1
ATOM 2709 O O . GLY A 1 331 ? -8.215 5.052 20.601 1.00 97.12 331 GLY A O 1
ATOM 2710 N N . TYR A 1 332 ? -8.610 6.671 22.104 1.00 98.12 332 TYR A N 1
ATOM 2711 C CA . TYR A 1 332 ? -8.162 5.954 23.296 1.00 98.12 332 TYR A CA 1
ATOM 2712 C C . TYR A 1 332 ? -9.349 5.257 23.960 1.00 98.12 332 TYR A C 1
ATOM 2714 O O . TYR A 1 332 ? -10.339 5.912 24.300 1.00 98.12 332 TYR A O 1
ATOM 2722 N N . VAL A 1 333 ? -9.251 3.948 24.192 1.00 98.62 333 VAL A N 1
ATOM 2723 C CA . VAL A 1 333 ? -1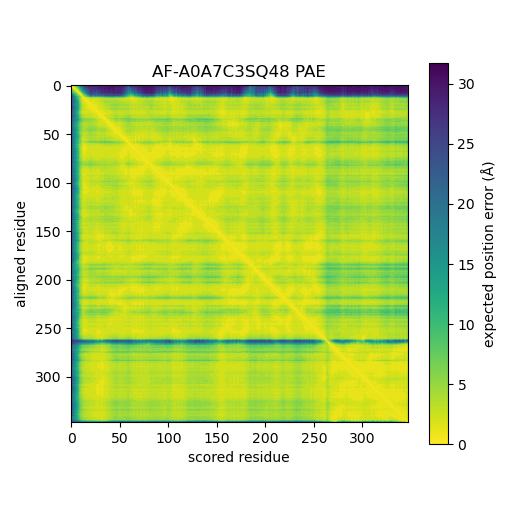0.294 3.169 24.871 1.00 98.62 333 VAL A CA 1
ATOM 2724 C C . VAL A 1 333 ? -10.065 3.241 26.380 1.00 98.62 333 VAL A C 1
ATOM 2726 O O . VAL A 1 333 ? -9.630 2.281 27.011 1.00 98.62 333 VAL A O 1
ATOM 2729 N N . GLY A 1 334 ? -10.333 4.426 26.929 1.00 98.19 334 GLY A N 1
ATOM 2730 C CA . GLY A 1 334 ? -10.309 4.699 28.366 1.00 98.19 334 GLY A CA 1
ATOM 2731 C C . GLY A 1 334 ? -11.602 4.293 29.073 1.00 98.19 334 GLY A C 1
ATOM 2732 O O . GLY A 1 334 ? -12.522 3.765 28.444 1.00 98.19 334 GLY A O 1
ATOM 2733 N N . GLU A 1 335 ? -11.709 4.622 30.362 1.00 98.31 335 GLU A N 1
ATOM 2734 C CA . GLU A 1 335 ? -12.859 4.322 31.236 1.00 98.31 335 GLU A CA 1
ATOM 2735 C C . GLU A 1 335 ? -14.222 4.538 30.563 1.00 98.31 335 GLU A C 1
ATOM 2737 O O . GLU A 1 335 ? -14.946 3.567 30.362 1.00 98.31 335 GLU A O 1
ATOM 2742 N N . MET A 1 336 ? -14.518 5.751 30.083 1.00 98.31 336 MET A N 1
ATOM 2743 C CA . MET A 1 336 ? -15.805 6.062 29.437 1.00 98.31 336 MET A CA 1
ATOM 2744 C C . MET A 1 336 ? -16.103 5.188 28.206 1.00 98.31 336 MET A C 1
ATOM 2746 O O . MET A 1 336 ? -17.247 4.817 27.947 1.00 98.31 336 MET A O 1
ATOM 2750 N N . THR A 1 337 ? -15.077 4.861 27.411 1.00 98.62 337 THR A N 1
ATOM 2751 C CA . THR A 1 337 ? -15.266 4.021 26.215 1.00 98.62 337 THR A CA 1
ATOM 2752 C C . THR A 1 337 ? -15.475 2.562 26.618 1.00 98.62 337 THR A C 1
ATOM 2754 O O . THR A 1 337 ? -16.340 1.896 26.051 1.00 98.62 337 THR A O 1
ATOM 2757 N N . ARG A 1 338 ? -14.744 2.072 27.630 1.00 98.56 338 ARG A N 1
ATOM 2758 C CA . ARG A 1 338 ? -14.929 0.719 28.177 1.00 98.56 338 ARG A CA 1
ATOM 2759 C C . ARG A 1 338 ? -16.290 0.535 28.817 1.00 98.56 338 ARG A C 1
ATOM 2761 O O . ARG A 1 338 ? -16.920 -0.476 28.554 1.00 98.56 338 ARG A O 1
ATOM 2768 N N . GLU A 1 339 ? -16.761 1.494 29.609 1.00 98.38 339 GLU A N 1
ATOM 2769 C CA . GLU A 1 339 ? -18.103 1.451 30.196 1.00 98.38 339 GLU A CA 1
ATOM 2770 C C . GLU A 1 339 ? -19.161 1.285 29.108 1.00 98.38 339 GLU A C 1
ATOM 2772 O O . GLU A 1 339 ? -20.030 0.418 29.210 1.00 98.38 339 GLU A O 1
ATOM 2777 N N . LYS A 1 340 ? -19.040 2.049 28.014 1.00 98.69 340 LYS A N 1
ATOM 2778 C CA . LYS A 1 340 ? -19.967 1.935 26.891 1.00 98.69 340 LYS A CA 1
ATOM 2779 C C . LYS A 1 340 ? -19.863 0.589 26.173 1.00 98.69 340 LYS A C 1
ATOM 2781 O O . LYS A 1 340 ? -20.890 -0.003 25.852 1.00 98.69 340 LYS A O 1
ATOM 2786 N N . LEU A 1 341 ? -18.652 0.084 25.938 1.00 98.56 341 LEU A N 1
ATOM 2787 C CA . LEU A 1 341 ? -18.446 -1.246 25.359 1.00 98.56 341 LEU A CA 1
ATOM 2788 C C . LEU A 1 341 ? -19.015 -2.349 26.263 1.00 98.56 341 LEU A C 1
ATOM 2790 O O . LEU A 1 341 ? -19.741 -3.210 25.780 1.00 98.56 341 LEU A O 1
ATOM 2794 N N . ASN A 1 342 ? -18.763 -2.293 27.570 1.00 98.44 342 ASN A N 1
ATOM 2795 C CA . ASN A 1 342 ? -19.248 -3.266 28.549 1.00 98.44 342 ASN A CA 1
ATOM 2796 C C . ASN A 1 342 ? -20.774 -3.218 28.693 1.00 98.44 342 ASN A C 1
ATOM 2798 O O . ASN A 1 342 ? -21.399 -4.264 28.823 1.00 98.44 342 ASN A O 1
ATOM 2802 N N . GLN A 1 343 ? -21.394 -2.038 28.590 1.00 97.94 343 GLN A N 1
ATOM 2803 C CA . GLN A 1 343 ? -22.853 -1.910 28.533 1.00 97.94 343 GLN A CA 1
ATOM 2804 C C . GLN A 1 343 ? -23.447 -2.643 27.318 1.00 97.94 343 GLN A C 1
ATOM 2806 O O . GLN A 1 343 ? -24.546 -3.184 27.396 1.00 97.94 343 GLN A O 1
ATOM 2811 N N . LEU A 1 344 ? -22.750 -2.621 26.178 1.00 97.56 344 LEU A N 1
ATOM 2812 C CA . LEU A 1 344 ? -23.238 -3.215 24.934 1.00 97.56 344 LEU A CA 1
ATOM 2813 C C . LEU A 1 344 ? -22.903 -4.705 24.818 1.00 97.56 344 LEU A C 1
ATOM 2815 O O . LEU A 1 344 ? -23.718 -5.452 24.279 1.00 97.56 344 LEU A O 1
ATOM 2819 N N . PHE A 1 345 ? -21.736 -5.132 25.300 1.00 97.69 345 PHE A N 1
ATOM 2820 C CA . PHE A 1 345 ? -21.147 -6.447 25.017 1.00 97.69 345 PHE A CA 1
ATOM 2821 C C . PHE A 1 345 ? -20.783 -7.261 26.267 1.00 97.69 345 PHE A C 1
ATOM 2823 O O . PHE A 1 345 ? -20.370 -8.405 26.127 1.00 97.69 345 PHE A O 1
ATOM 2830 N N . GLY A 1 346 ? -20.924 -6.715 27.476 1.00 93.38 346 GLY A N 1
ATOM 2831 C CA . GLY A 1 346 ? -20.540 -7.387 28.724 1.00 93.38 346 GLY A CA 1
ATOM 2832 C C . GLY A 1 346 ? -21.631 -8.244 29.375 1.00 93.38 346 GLY A C 1
ATOM 2833 O O . GLY A 1 346 ? -21.373 -8.832 30.425 1.00 93.38 346 GLY A O 1
ATOM 2834 N N . SER A 1 347 ? -22.835 -8.296 28.792 1.00 81.62 347 SER A N 1
ATOM 2835 C CA . SER A 1 347 ? -24.014 -9.029 29.293 1.00 81.62 347 SER A CA 1
ATOM 2836 C C . SER A 1 347 ? -24.716 -9.811 28.188 1.00 81.62 347 SER A C 1
ATOM 2838 O O . SER A 1 347 ? -24.935 -9.191 27.115 1.00 81.62 347 SER A O 1
#

Radius of gyration: 21.78 Å; Cα contacts (8 Å, |Δi|>4): 717; chains: 1; bounding box: 63×46×60 Å

Foldseek 3Di:
DDPPPDPQDQLQAEDDDPDDVVVVLQAAAPLQFDQDQDFFPAAADDPVPFDDDDAAAQAAASLQLLVQVQRLLQQVCCQPVVGGFGFDSLQLLLQAPPPPDGHHYNVSSLVCCQPQATFGCVVPPRGNDYSVSSNPDDDDPVRSVRRNVHHFNFKHWYDQQAVSNQQSCCVVRVGKKKWKFWDAPVQPQEQEGDDDDLPDDSVPTRMGIWIQNHWHQDPNFTWTWIAGNNALVTHPGRIHIYTSVRRNRTTDTMMHTDDFALDDDPQDQAADQDDDKDAAQFADDVQLSLLSNLSVVSLAGPSGHSNRHRGSSLLSSLLVVCVVVVHPSPSICDDVNSVVSCVRRHD

Nearest PDB structures (foldseek):
  5vpl-assembly1_A  TM=7.457E-01  e=2.909E-14  Dermatophagoides farinae
  5tdi-assembly1_A  TM=7.712E-01  e=1.660E-13  Homo sapiens
  5jt8-assembly1_A  TM=6.567E-01  e=1.660E-13  Blomia tropicalis
  6czk-assembly1_A  TM=6.778E-01  e=1.069E-12  Homo sapiens
  6czs-assembly1_A  TM=6.701E-01  e=7.916E-13  Homo sapiens

pLDDT: mean 94.3, std 10.93, range [27.19, 98.81]

Sequence (347 aa):
MFFFFKKSKKGTGALIDTRSEEEKQKDYLFEEIVSEPEPVNWVEKPQSQWRKFPIYDQNSSNACVAFSLAKILGIMHQVNEREWIDFSPGFIYQQRANKPQAGMGGVDAWEIVRKNGALLESFFPSQGKNDDYLDSYQVKNYEKQIAAVFRISNYVILPTKDINVIASTIQKTGKSVMVWYYWTYDEWDRSFPIIKNPALDISQADKHSVVAVDYTLYNGKKCLVIEDSWGKNRGINGQRIISEDFHSQRNFFAAYPINFQFEEATIQKPFYVFNKDLYYGMQDYDVKMLQCCLKYEGLFPLNSDCTGYFGGLTLSAVKNFQAKYGLPQTGYVGEMTREKLNQLFGS

Solvent-accessible surface area (backbone atoms only — not comparable to full-atom values): 18766 Å² total; per-residue (Å²): 133,84,80,75,74,72,78,70,75,75,40,49,12,40,41,80,84,80,71,54,69,79,60,56,52,61,45,36,45,43,64,37,37,40,74,66,71,58,86,64,85,80,47,73,59,57,78,89,70,53,68,81,73,88,79,36,30,37,66,81,27,35,44,37,42,26,46,31,50,23,49,44,53,18,46,46,36,34,66,76,71,70,42,80,49,64,40,14,25,28,60,50,46,59,65,37,91,57,65,89,55,77,30,38,39,65,68,57,54,53,48,46,28,41,77,45,16,47,30,46,25,91,80,44,78,35,74,63,36,38,54,71,59,41,64,65,58,82,84,48,73,67,52,51,56,57,5,47,72,54,40,44,80,44,56,32,39,41,76,40,51,52,58,60,54,57,41,16,47,31,68,76,67,65,40,47,34,42,38,26,38,45,41,53,71,89,27,52,83,46,41,60,43,50,85,82,59,92,83,69,52,66,93,81,34,31,28,43,32,24,26,35,56,40,62,28,28,55,95,89,36,58,25,35,34,27,40,49,44,70,26,55,90,32,54,60,68,22,26,33,40,42,35,45,71,44,36,38,72,27,32,79,44,28,36,37,78,43,76,82,39,58,73,90,78,93,64,80,80,61,77,50,74,68,88,67,77,48,48,79,76,42,72,42,70,66,46,19,50,48,42,46,47,35,32,65,72,50,47,31,42,72,85,34,45,62,44,11,42,27,41,19,57,49,34,52,23,42,23,50,50,22,52,75,70,76,43,81,64,74,37,58,37,41,70,75,51,30,54,54,48,27,74,70,20,50,114

Mean predicted aligned error: 4.46 Å